Protein AF-A0A7K2INB2-F1 (afdb_monomer_lite)

Secondary structure (DSSP, 8-state):
--PPPPPPEEEEEEEETTEEEEEEEEETTTEEEEEE-TTTS-HHHHHHHHHHHHHHHHHHHHTT--HHHHHHHTBTPPPBTTTBBB-TTPPPEEESSHHHHHHHHSTTS-----HHHHHHS-HHHHS-S--SS--------SSBS--SS-EEEEEEEETTEEEEEEEEETTTTEEEEEE-GGGTHHHHHHHHHHHHHHHHHHHTT--HHHHHHHTBTPPPBTTTBBB-TTSPPEEES-HHHHHHHHS--

Sequence (249 aa):
MVGKDPTPVSYYMIRWEGLSIGALLAQGERNTRFLAVMGATDLETRLSSSEAWGSRLSKDAEEGFGPIESIRRWKGVPSQPGVGGIPQDARLHTCADLDELSRLLNPGHEPEKDTINERLQDPHMLYGRGWEPFVTKRVDTGYRILARGEVLYRPVRIGGTIIGFLWASDAENARGYEPRPVAGPSAWRAESWWIDQAAEAVARGLTPVGALRERIGMPEDPVGGRLDSSDDELIIASTRDLRQIARPP

Foldseek 3Di:
DPPDFFFKKKWWFFDDPNFGQWIFIDTPFDDTFTGGLPPGDDPVLNVVLRVVSVVQLLVCVVVVHTRVRSRVVQECPDADPSNGGGHVPIDIDMDRHPCVVNCVSHPPPDPPVPVVVCLVVVCCLLPPDDDDDDPPDHLCLVAAAWDQFKKWKFFFDDPNDGQWIWIFDLPRLHTATQGQCVVPPLSVQLRSVVSNLSSVCVVVVHGRVRSVVVQECDDQDNRNGGGDVPDDTDMDTTPVVSNCVSYPD

Organism: NCBI:txid53437

pLDDT: mean 73.78, std 20.12, range [23.7, 97.5]

Structure (mmCIF, N/CA/C/O backbone):
data_AF-A0A7K2INB2-F1
#
_entry.id   AF-A0A7K2INB2-F1
#
loop_
_atom_site.group_PDB
_atom_site.id
_atom_site.type_symbol
_atom_site.label_atom_id
_atom_site.label_alt_id
_atom_site.label_comp_id
_atom_site.label_asym_id
_atom_site.label_entity_id
_atom_site.label_seq_id
_atom_site.pdbx_PDB_ins_code
_atom_site.Cartn_x
_atom_site.Cartn_y
_atom_site.Cartn_z
_atom_site.occupancy
_atom_site.B_iso_or_equiv
_atom_site.auth_seq_id
_atom_site.auth_comp_id
_atom_site.auth_asym_id
_atom_site.auth_atom_id
_atom_site.pdbx_PDB_model_num
ATOM 1 N N . MET A 1 1 ? 10.297 -26.587 27.283 1.00 34.31 1 MET A N 1
ATOM 2 C CA . MET A 1 1 ? 10.010 -25.387 26.471 1.00 34.31 1 MET A CA 1
ATOM 3 C C . MET A 1 1 ? 8.799 -24.718 27.085 1.00 34.31 1 MET A C 1
ATOM 5 O O . MET A 1 1 ? 7.721 -25.286 27.012 1.00 34.31 1 MET A O 1
ATOM 9 N N . VAL A 1 2 ? 8.991 -23.605 27.791 1.00 36.66 2 VAL A N 1
ATOM 10 C CA . VAL A 1 2 ? 7.874 -22.828 28.343 1.00 36.66 2 VAL A CA 1
ATOM 11 C C . VAL A 1 2 ? 7.227 -22.113 27.159 1.00 36.66 2 VAL A C 1
ATOM 13 O O . VAL A 1 2 ? 7.878 -21.282 26.527 1.00 36.66 2 VAL A O 1
ATOM 16 N N . GLY A 1 3 ? 6.010 -22.518 26.792 1.00 40.47 3 GLY A N 1
ATOM 17 C CA . GLY A 1 3 ? 5.222 -21.834 25.769 1.00 40.47 3 GLY A CA 1
ATOM 18 C C . GLY A 1 3 ? 4.965 -20.409 26.241 1.00 40.47 3 GLY A C 1
ATOM 19 O O . GLY A 1 3 ? 4.460 -20.207 27.340 1.00 40.47 3 GLY A O 1
ATOM 20 N N . LYS A 1 4 ? 5.406 -19.423 25.465 1.00 48.53 4 LYS A N 1
ATOM 21 C CA . LYS A 1 4 ? 5.152 -18.016 25.765 1.00 48.53 4 LYS A CA 1
ATOM 22 C C . LYS A 1 4 ? 3.667 -17.773 25.494 1.00 48.53 4 LYS A C 1
ATOM 24 O O . LYS A 1 4 ? 3.242 -17.988 24.361 1.00 48.53 4 LYS A O 1
ATOM 29 N N . ASP A 1 5 ? 2.901 -17.384 26.509 1.00 53.12 5 ASP A N 1
ATOM 30 C CA . ASP A 1 5 ? 1.482 -17.067 26.330 1.00 53.12 5 ASP A CA 1
ATOM 31 C C . ASP A 1 5 ? 1.308 -16.000 25.230 1.00 53.12 5 ASP A C 1
ATOM 33 O O . ASP A 1 5 ? 2.116 -15.059 25.149 1.00 53.12 5 ASP A O 1
ATOM 37 N N . PRO A 1 6 ? 0.293 -16.137 24.356 1.00 66.44 6 PRO A N 1
ATOM 38 C CA . PRO A 1 6 ? 0.033 -15.167 23.304 1.00 66.44 6 PRO A CA 1
ATOM 39 C C . PRO A 1 6 ? -0.223 -13.782 23.905 1.00 66.44 6 PRO A C 1
ATOM 41 O O . PRO A 1 6 ? -0.899 -13.632 24.922 1.00 66.44 6 PRO A O 1
ATOM 44 N N . THR A 1 7 ? 0.361 -12.750 23.291 1.00 75.25 7 THR A N 1
ATOM 45 C CA . THR A 1 7 ? 0.198 -11.369 23.761 1.00 75.25 7 THR A CA 1
ATOM 46 C C . THR A 1 7 ? -1.172 -10.839 23.328 1.00 75.25 7 THR A C 1
ATOM 48 O O . THR A 1 7 ? -1.392 -10.727 22.115 1.00 75.25 7 THR A O 1
ATOM 51 N N . PRO A 1 8 ? -2.049 -10.442 24.270 1.00 86.38 8 PRO A N 1
ATOM 52 C CA . PRO A 1 8 ? -3.388 -9.961 23.954 1.00 86.38 8 PRO A CA 1
ATOM 53 C C . PRO A 1 8 ? -3.381 -8.740 23.041 1.00 86.38 8 PRO A C 1
ATOM 55 O O . PRO A 1 8 ? -2.525 -7.854 23.149 1.00 86.38 8 PRO A O 1
ATOM 58 N N . VAL A 1 9 ? -4.386 -8.671 22.175 1.00 85.19 9 VAL A N 1
ATOM 59 C CA . VAL A 1 9 ? -4.610 -7.551 21.261 1.00 85.19 9 VAL A CA 1
ATOM 60 C C . VAL A 1 9 ? -5.780 -6.724 21.769 1.00 85.19 9 VAL A C 1
ATOM 62 O O . VAL A 1 9 ? -6.875 -7.248 21.949 1.00 85.19 9 VAL A O 1
ATOM 65 N N . SER A 1 10 ? -5.560 -5.427 21.974 1.00 92.44 10 SER A N 1
ATOM 66 C CA . SER A 1 10 ? -6.612 -4.443 22.247 1.00 92.44 10 SER A CA 1
ATOM 67 C C . SER A 1 10 ? -6.921 -3.649 20.985 1.00 92.44 10 SER A C 1
ATOM 69 O O . SER A 1 10 ? -5.993 -3.244 20.299 1.00 92.44 10 SER A O 1
ATOM 71 N N . TYR A 1 11 ? -8.186 -3.395 20.656 1.00 94.12 11 TYR A N 1
ATOM 72 C CA . TYR A 1 11 ? -8.523 -2.726 19.397 1.00 94.12 11 TYR A CA 1
ATOM 73 C C . TYR A 1 11 ? -9.814 -1.907 19.449 1.00 94.12 11 TYR A C 1
ATOM 75 O O . TYR A 1 11 ? -10.726 -2.185 20.229 1.00 94.12 11 TYR A O 1
ATOM 83 N N . TYR A 1 12 ? -9.892 -0.903 18.578 1.00 97.50 12 TYR A N 1
ATOM 84 C CA . TYR A 1 12 ? -11.112 -0.175 18.238 1.00 97.50 12 TYR A CA 1
ATOM 85 C C . TYR A 1 12 ? -11.543 -0.507 16.814 1.00 97.50 12 TYR A C 1
ATOM 87 O O . TYR A 1 12 ? -10.704 -0.643 15.926 1.00 97.50 12 TYR A O 1
ATOM 95 N N . MET A 1 13 ? -12.852 -0.563 16.574 1.00 96.19 13 MET A N 1
ATOM 96 C CA . MET A 1 13 ? -13.386 -0.669 15.217 1.00 96.19 13 MET A CA 1
ATOM 97 C C . MET A 1 13 ? -13.290 0.678 14.496 1.00 96.19 13 MET A C 1
ATOM 99 O O . MET A 1 13 ? -13.766 1.694 15.006 1.00 96.19 13 MET A O 1
ATOM 103 N N . ILE A 1 14 ? -12.730 0.663 13.290 1.00 93.38 14 ILE A N 1
ATOM 104 C CA . ILE A 1 14 ? -12.771 1.785 12.355 1.00 93.38 14 ILE A CA 1
ATOM 105 C C . ILE A 1 14 ? -14.087 1.730 11.585 1.00 93.38 14 ILE A C 1
ATOM 107 O O . ILE A 1 14 ? -14.436 0.708 10.986 1.00 93.38 14 ILE A O 1
ATOM 111 N N . ARG A 1 15 ? -14.810 2.851 11.593 1.00 93.00 15 ARG A N 1
ATOM 112 C CA . ARG A 1 15 ? -16.092 3.018 10.913 1.00 93.00 15 ARG A CA 1
ATOM 113 C C . ARG A 1 15 ? -15.988 4.021 9.773 1.00 93.00 15 ARG A C 1
ATOM 115 O O . ARG A 1 15 ? -15.372 5.072 9.933 1.00 93.00 15 ARG A O 1
ATOM 122 N N . TRP A 1 16 ? -16.650 3.724 8.662 1.00 85.19 16 TRP A N 1
ATOM 123 C CA . TRP A 1 16 ? -16.893 4.662 7.567 1.00 85.19 16 TRP A CA 1
ATOM 124 C C . TRP A 1 16 ? -18.300 4.416 7.014 1.00 85.19 16 TRP A C 1
ATOM 126 O O . TRP A 1 16 ? -18.671 3.270 6.790 1.00 85.19 16 TRP A O 1
ATOM 136 N N . GLU A 1 17 ? -19.114 5.472 6.904 1.00 82.75 17 GLU A N 1
ATOM 137 C CA . GLU A 1 17 ? -20.529 5.395 6.477 1.00 82.75 17 GLU A CA 1
ATOM 138 C C . GLU A 1 17 ? -21.360 4.334 7.234 1.00 82.75 17 GLU A C 1
ATOM 140 O O . GLU A 1 17 ? -22.218 3.655 6.683 1.00 82.75 17 GLU A O 1
ATOM 145 N N . GLY A 1 18 ? -21.086 4.164 8.533 1.00 80.94 18 GLY A N 1
ATOM 146 C CA . GLY A 1 18 ? -21.747 3.171 9.393 1.00 80.94 18 GLY A CA 1
ATOM 147 C C . GLY A 1 18 ? -21.184 1.746 9.283 1.00 80.94 18 GLY A C 1
ATOM 148 O O . GLY A 1 18 ? -21.380 0.938 10.197 1.00 80.94 18 GLY A O 1
ATOM 149 N N . LEU A 1 19 ? -20.403 1.442 8.245 1.00 84.19 19 LEU A N 1
ATOM 150 C CA . LEU A 1 19 ? -19.761 0.144 8.043 1.00 84.19 19 LEU A CA 1
ATOM 151 C C . LEU A 1 19 ? -18.462 0.024 8.844 1.00 84.19 19 LEU A C 1
ATOM 153 O O . LEU A 1 19 ? -17.719 0.991 9.005 1.00 84.19 19 LEU A O 1
ATOM 157 N N . SER A 1 20 ? -18.183 -1.178 9.351 1.00 87.56 20 SER A N 1
ATOM 158 C CA . SER A 1 20 ? -16.876 -1.530 9.918 1.00 87.56 20 SER A CA 1
ATOM 159 C C . SER A 1 20 ? -15.910 -1.846 8.789 1.00 87.56 20 SER A C 1
ATOM 161 O O . SER A 1 20 ? -16.058 -2.878 8.145 1.00 87.56 20 SER A O 1
ATOM 163 N N . ILE A 1 21 ? -14.920 -0.985 8.572 1.00 81.00 21 ILE A N 1
ATOM 164 C CA . ILE A 1 21 ? -13.955 -1.147 7.473 1.00 81.00 21 ILE A CA 1
ATOM 165 C C . ILE A 1 21 ? -12.608 -1.717 7.937 1.00 81.00 21 ILE A C 1
ATOM 167 O O . ILE A 1 21 ? -11.780 -2.124 7.125 1.00 81.00 21 ILE A O 1
ATOM 171 N N . GLY A 1 22 ? -12.386 -1.772 9.250 1.00 84.94 22 GLY A N 1
ATOM 172 C CA . GLY A 1 22 ? -11.175 -2.320 9.847 1.00 84.94 22 GLY A CA 1
ATOM 173 C C . GLY A 1 22 ? -11.146 -2.168 11.361 1.00 84.94 22 GLY A C 1
ATOM 174 O O . GLY A 1 22 ? -12.118 -1.724 11.976 1.00 84.94 22 GLY A O 1
ATOM 175 N N . ALA A 1 23 ? -10.010 -2.504 11.956 1.00 88.75 23 ALA A N 1
ATOM 176 C CA . ALA A 1 23 ? -9.706 -2.298 13.360 1.00 88.75 23 ALA A CA 1
ATOM 177 C C . ALA A 1 23 ? -8.354 -1.596 13.518 1.00 88.75 23 ALA A C 1
ATOM 179 O O . ALA A 1 23 ? -7.384 -1.960 12.858 1.00 88.75 23 ALA A O 1
ATOM 180 N N . LEU A 1 24 ? -8.285 -0.613 14.415 1.00 92.00 24 LEU A N 1
ATOM 181 C CA . LEU A 1 24 ? -7.029 -0.036 14.886 1.00 92.00 24 LEU A CA 1
ATOM 182 C C . LEU A 1 24 ? -6.653 -0.732 16.188 1.00 92.00 24 LEU A C 1
ATOM 184 O O . LEU A 1 24 ? -7.414 -0.673 17.156 1.00 92.00 24 LEU A O 1
ATOM 188 N N . LEU A 1 25 ? -5.515 -1.412 16.205 1.00 86.62 25 LEU A N 1
ATOM 189 C CA . LEU A 1 25 ? -5.136 -2.302 17.295 1.00 86.62 25 LEU A CA 1
ATOM 190 C C . LEU A 1 25 ? -3.821 -1.898 17.950 1.00 86.62 25 LEU A C 1
ATOM 192 O O . LEU A 1 25 ? -2.974 -1.268 17.324 1.00 86.62 25 LEU A O 1
ATOM 196 N N . ALA A 1 26 ? -3.665 -2.325 19.197 1.00 81.69 26 ALA A N 1
ATOM 197 C CA . ALA A 1 26 ? -2.463 -2.278 20.004 1.00 81.69 26 ALA A CA 1
ATOM 198 C C . ALA A 1 26 ? -2.189 -3.678 20.578 1.00 81.69 26 ALA A C 1
ATOM 200 O O . ALA A 1 26 ? -3.098 -4.328 21.098 1.00 81.69 26 ALA A O 1
ATOM 201 N N . GLN A 1 27 ? -0.945 -4.144 20.506 1.00 77.88 27 GLN A N 1
ATOM 202 C CA . GLN A 1 27 ? -0.516 -5.433 21.048 1.00 77.88 27 GLN A CA 1
ATOM 203 C C . GLN A 1 27 ? 0.793 -5.263 21.825 1.00 77.88 27 GLN A C 1
ATOM 205 O O . GLN A 1 27 ? 1.823 -4.858 21.279 1.00 77.88 27 GLN A O 1
ATOM 210 N N . GLY A 1 28 ? 0.751 -5.578 23.119 1.00 68.81 28 GLY A N 1
ATOM 211 C CA . GLY A 1 28 ? 1.877 -5.358 24.027 1.00 68.81 28 GLY A CA 1
ATOM 212 C C . GLY A 1 28 ? 2.320 -3.891 24.095 1.00 68.81 28 GLY A C 1
ATOM 213 O O . GLY A 1 28 ? 1.537 -2.970 23.873 1.00 68.81 28 GLY A O 1
ATOM 214 N N . GLU A 1 29 ? 3.599 -3.676 24.403 1.00 58.97 29 GLU A N 1
ATOM 215 C CA . GLU A 1 29 ? 4.162 -2.335 24.622 1.00 58.97 29 GLU A CA 1
ATOM 216 C C . GLU A 1 29 ? 4.670 -1.650 23.351 1.00 58.97 29 GLU A C 1
ATOM 218 O O . GLU A 1 29 ? 5.094 -0.500 23.411 1.00 58.97 29 GLU A O 1
ATOM 223 N N . ARG A 1 30 ? 4.655 -2.333 22.197 1.00 52.47 30 ARG A N 1
ATOM 224 C CA . ARG A 1 30 ? 5.341 -1.828 20.994 1.00 52.47 30 ARG A CA 1
ATOM 225 C C . ARG A 1 30 ? 4.563 -1.887 19.689 1.00 52.47 30 ARG A C 1
ATOM 227 O O . ARG A 1 30 ? 5.027 -1.314 18.713 1.00 52.47 30 ARG A O 1
ATOM 234 N N . ASN A 1 31 ? 3.432 -2.584 19.626 1.00 58.94 31 ASN A N 1
ATOM 235 C CA . ASN A 1 31 ? 2.799 -2.860 18.340 1.00 58.94 31 ASN A CA 1
ATOM 236 C C . ASN A 1 31 ? 1.478 -2.104 18.210 1.00 58.94 31 ASN A C 1
ATOM 238 O O . ASN A 1 31 ? 0.589 -2.295 19.036 1.00 58.94 31 ASN A O 1
ATOM 242 N N . THR A 1 32 ? 1.350 -1.278 17.171 1.00 68.50 32 THR A N 1
ATOM 243 C CA . THR A 1 32 ? 0.071 -0.735 16.704 1.00 68.50 32 THR A CA 1
ATOM 244 C C . THR A 1 32 ? -0.063 -0.933 15.205 1.00 68.50 32 THR A C 1
ATOM 246 O O . THR A 1 32 ? 0.925 -0.858 14.478 1.00 68.50 32 THR A O 1
ATOM 249 N N . ARG A 1 33 ? -1.283 -1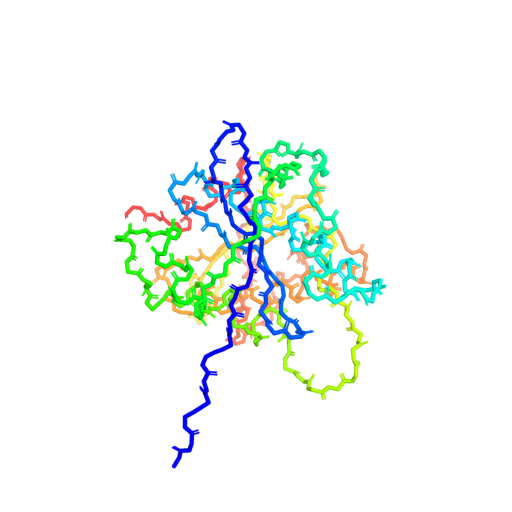.191 14.730 1.00 74.88 33 ARG A N 1
ATOM 250 C CA . ARG A 1 33 ? -1.563 -1.309 13.291 1.00 74.88 33 ARG A CA 1
ATOM 251 C C . ARG A 1 33 ? -3.040 -1.135 12.980 1.00 74.88 33 ARG A C 1
ATOM 253 O O . ARG A 1 33 ? -3.896 -1.232 13.859 1.00 74.88 33 ARG A O 1
ATOM 260 N N . PHE A 1 34 ? -3.320 -0.933 11.703 1.00 78.81 34 PHE A N 1
ATOM 261 C CA . PHE A 1 34 ? -4.645 -1.094 11.128 1.00 78.81 34 PHE A CA 1
ATOM 262 C C . PHE A 1 34 ? -4.777 -2.499 10.529 1.00 78.81 34 PHE A C 1
ATOM 264 O O . PHE A 1 34 ? -3.861 -2.975 9.864 1.00 78.81 34 PHE A O 1
ATOM 271 N N . LEU A 1 35 ? -5.912 -3.155 10.761 1.00 74.50 35 LEU A N 1
ATOM 272 C CA . LEU A 1 35 ? -6.273 -4.427 10.141 1.00 74.50 35 LEU A CA 1
ATOM 273 C C . LEU A 1 35 ? -7.603 -4.264 9.406 1.00 74.50 35 LEU A C 1
ATOM 275 O O . LEU A 1 35 ? -8.605 -3.897 10.017 1.00 74.50 35 LEU A O 1
ATOM 279 N N . ALA A 1 36 ? -7.616 -4.515 8.100 1.00 70.88 36 ALA A N 1
ATOM 280 C CA . ALA A 1 36 ? -8.798 -4.309 7.269 1.00 70.88 36 ALA A CA 1
ATOM 281 C C . ALA A 1 36 ? -9.851 -5.417 7.446 1.00 70.88 36 ALA A C 1
ATOM 283 O O . ALA A 1 36 ? -9.524 -6.586 7.668 1.00 70.88 36 ALA A O 1
ATOM 284 N N . VAL A 1 37 ? -11.120 -5.049 7.252 1.00 76.19 37 VAL A N 1
ATOM 285 C CA . VAL A 1 37 ? -12.199 -6.004 6.963 1.00 76.19 37 VAL A CA 1
ATOM 286 C C . VAL A 1 37 ? -12.261 -6.175 5.444 1.00 76.19 37 VAL A C 1
ATOM 288 O O . VAL A 1 37 ? -12.638 -5.258 4.717 1.00 76.19 37 VAL A O 1
ATOM 291 N N . MET A 1 38 ? -11.864 -7.343 4.949 1.00 63.38 38 MET A N 1
ATOM 292 C CA . MET A 1 38 ? -11.611 -7.610 3.529 1.00 63.38 38 MET A CA 1
ATOM 293 C C . MET A 1 38 ? -12.863 -7.480 2.658 1.00 63.38 38 MET A C 1
ATOM 295 O O . MET A 1 38 ? -12.761 -7.046 1.513 1.00 63.38 38 MET A O 1
ATOM 299 N N . GLY A 1 39 ? -14.033 -7.812 3.211 1.00 63.50 39 GLY A N 1
ATOM 300 C CA . GLY A 1 39 ? -15.323 -7.719 2.523 1.00 63.50 39 GLY A CA 1
ATOM 301 C C . GLY A 1 39 ? -16.060 -6.388 2.696 1.00 63.50 39 GLY A C 1
ATOM 302 O O . GLY A 1 39 ? -17.140 -6.232 2.136 1.00 63.50 39 GLY A O 1
ATOM 303 N N . ALA A 1 40 ? -15.530 -5.444 3.481 1.00 62.06 40 ALA A N 1
ATOM 304 C CA . ALA A 1 40 ? -16.244 -4.202 3.786 1.00 62.06 40 ALA A CA 1
ATOM 305 C C . ALA A 1 40 ? -16.072 -3.124 2.711 1.00 62.06 40 ALA A C 1
ATOM 307 O O . ALA A 1 40 ? -16.967 -2.303 2.524 1.00 62.06 40 ALA A O 1
ATOM 308 N N . THR A 1 41 ? -14.922 -3.099 2.036 1.00 61.41 41 THR A N 1
ATOM 309 C CA . THR A 1 41 ? -14.577 -2.070 1.051 1.00 61.41 41 THR A CA 1
ATOM 310 C C . THR A 1 41 ? -13.727 -2.637 -0.084 1.00 61.41 41 THR A C 1
ATOM 312 O O . THR A 1 41 ? -13.108 -3.702 0.030 1.00 61.41 41 THR A O 1
ATOM 315 N N . ASP A 1 42 ? -13.690 -1.914 -1.207 1.00 57.00 42 ASP A N 1
ATOM 316 C CA . ASP A 1 42 ? -12.797 -2.239 -2.316 1.00 57.00 42 ASP A CA 1
ATOM 317 C C . ASP A 1 42 ? -11.311 -2.160 -1.912 1.00 57.00 42 ASP A C 1
ATOM 319 O O . ASP A 1 42 ? -10.928 -1.660 -0.850 1.00 57.00 42 ASP A O 1
ATOM 323 N N . LEU A 1 43 ? -10.445 -2.696 -2.771 1.00 49.47 43 LEU A N 1
ATOM 324 C CA . LEU A 1 43 ? -9.007 -2.741 -2.515 1.00 49.47 43 LEU A CA 1
ATOM 325 C C . LEU A 1 43 ? -8.375 -1.342 -2.378 1.00 49.47 43 LEU A C 1
ATOM 327 O O . LEU A 1 43 ? -7.493 -1.173 -1.541 1.00 49.47 43 LEU A O 1
ATOM 331 N N . GLU A 1 44 ? -8.810 -0.352 -3.164 1.00 51.91 44 GLU A N 1
ATOM 332 C CA . GLU A 1 44 ? -8.253 1.013 -3.132 1.00 51.91 44 GLU A CA 1
ATOM 333 C C . GLU A 1 44 ? -8.522 1.678 -1.780 1.00 51.91 44 GLU A C 1
ATOM 335 O O . GLU A 1 44 ? -7.628 2.268 -1.169 1.00 51.91 44 GLU A O 1
ATOM 340 N N . THR A 1 45 ? -9.738 1.514 -1.271 1.00 59.12 45 THR A N 1
ATOM 341 C CA . THR A 1 45 ? -10.170 2.024 0.026 1.00 59.12 45 THR A CA 1
ATOM 342 C C . THR A 1 45 ? -9.419 1.339 1.166 1.00 59.12 45 THR A C 1
ATOM 344 O O . THR A 1 45 ? -8.981 2.008 2.104 1.00 59.12 45 THR A O 1
ATOM 347 N N . ARG A 1 46 ? -9.212 0.016 1.093 1.00 61.94 46 ARG A N 1
ATOM 348 C CA . ARG A 1 46 ? -8.441 -0.722 2.112 1.00 61.94 46 ARG A CA 1
ATOM 349 C C . ARG A 1 46 ? -6.985 -0.274 2.167 1.00 61.94 46 ARG A C 1
ATOM 351 O O . ARG A 1 46 ? -6.470 -0.053 3.261 1.00 61.94 46 ARG A O 1
ATOM 358 N N . LEU A 1 47 ? -6.344 -0.097 1.011 1.00 53.34 47 LEU A N 1
ATOM 359 C CA . LEU A 1 47 ? -4.967 0.397 0.933 1.00 53.34 47 LEU A CA 1
ATOM 360 C C . LEU A 1 47 ? -4.862 1.831 1.465 1.00 53.34 47 LEU A C 1
ATOM 362 O O . LEU A 1 47 ? -4.033 2.095 2.331 1.00 53.34 47 LEU A O 1
ATOM 366 N N . SER A 1 48 ? -5.767 2.715 1.040 1.00 58.88 48 SER A N 1
ATOM 367 C CA . SER A 1 48 ? -5.810 4.113 1.492 1.00 58.88 48 SER A CA 1
ATOM 368 C C . SER A 1 48 ? -6.037 4.227 3.004 1.00 58.88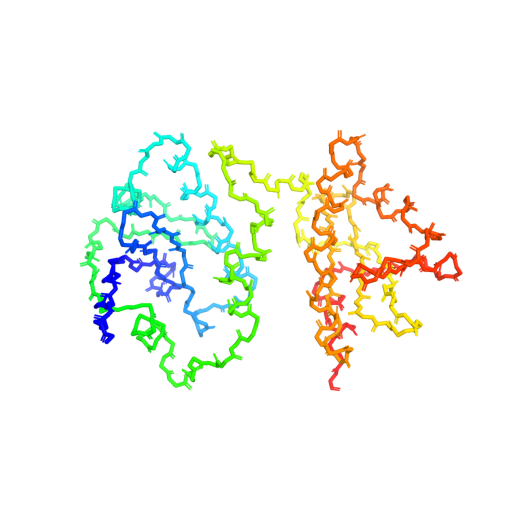 48 SER A C 1
ATOM 370 O O . SER A 1 48 ? -5.380 5.012 3.687 1.00 58.88 48 SER A O 1
ATOM 372 N N . SER A 1 49 ? -6.939 3.407 3.555 1.00 62.41 49 SER A N 1
ATOM 373 C CA . SER A 1 49 ? -7.179 3.323 5.001 1.00 62.41 49 SER A CA 1
ATOM 374 C C . SER A 1 49 ? -5.938 2.836 5.748 1.00 62.41 49 SER A C 1
ATOM 376 O O . SER A 1 49 ? -5.556 3.431 6.755 1.00 62.41 49 SER A O 1
ATOM 378 N N . SER A 1 50 ? -5.291 1.779 5.247 1.00 62.84 50 SER A N 1
ATOM 379 C CA . SER A 1 50 ? -4.078 1.219 5.846 1.00 62.84 50 SER A CA 1
ATOM 380 C C . SER A 1 50 ? -2.937 2.233 5.874 1.00 62.84 50 SER A C 1
ATOM 382 O O . SER A 1 50 ? -2.291 2.402 6.907 1.00 62.84 50 SER A O 1
ATOM 384 N N . GLU A 1 51 ? -2.723 2.953 4.774 1.00 57.84 51 GLU A N 1
ATOM 385 C CA . GLU A 1 51 ? -1.702 3.996 4.668 1.00 57.84 51 GLU A CA 1
ATOM 386 C C . GLU A 1 51 ? -1.978 5.156 5.634 1.00 57.84 51 GLU A C 1
ATOM 388 O O . GLU A 1 51 ? -1.107 5.552 6.414 1.00 57.84 51 GLU A O 1
ATOM 393 N N . ALA A 1 52 ? -3.207 5.674 5.641 1.00 68.44 52 ALA A N 1
ATOM 394 C CA . ALA A 1 52 ? -3.568 6.811 6.476 1.00 68.44 52 ALA A CA 1
ATOM 395 C C . ALA A 1 52 ? -3.484 6.484 7.975 1.00 68.44 52 ALA A C 1
ATOM 397 O O . ALA A 1 52 ? -2.955 7.282 8.753 1.00 68.44 52 ALA A O 1
ATOM 398 N N . TRP A 1 53 ? -3.967 5.313 8.399 1.00 78.56 53 TRP A N 1
ATOM 399 C CA . TRP A 1 53 ? -3.845 4.882 9.792 1.00 78.56 53 TRP A CA 1
ATOM 400 C C . TRP A 1 53 ? -2.404 4.543 10.168 1.00 78.56 53 TRP A C 1
ATOM 402 O O . TRP A 1 53 ? -1.963 4.955 11.238 1.00 78.56 53 TRP A O 1
ATOM 412 N N . GLY A 1 54 ? -1.642 3.893 9.285 1.00 63.84 54 GLY A N 1
ATOM 413 C CA . GLY A 1 54 ? -0.210 3.666 9.485 1.00 63.84 54 GLY A CA 1
ATOM 414 C C . GLY A 1 54 ? 0.548 4.977 9.708 1.00 63.84 54 GLY A C 1
ATOM 415 O O . GLY A 1 54 ? 1.259 5.115 10.699 1.00 63.84 54 GLY A O 1
ATOM 416 N N . SER A 1 55 ? 0.307 5.989 8.867 1.00 63.84 55 SER A N 1
ATOM 417 C CA . SER A 1 55 ? 0.897 7.327 9.009 1.00 63.84 55 SER A CA 1
ATOM 418 C C . SER A 1 55 ? 0.594 7.979 10.357 1.00 63.84 55 SER A C 1
ATOM 420 O O . SER A 1 55 ? 1.456 8.650 10.920 1.00 63.84 55 SER A O 1
ATOM 422 N N . ARG A 1 56 ? -0.639 7.841 10.848 1.00 77.12 56 ARG A N 1
ATOM 423 C CA . ARG A 1 56 ? -1.066 8.412 12.131 1.00 77.12 56 ARG A CA 1
ATOM 424 C C . ARG A 1 56 ? -0.341 7.747 13.297 1.00 77.12 56 ARG A C 1
ATOM 426 O O . ARG A 1 56 ? 0.218 8.442 14.135 1.00 77.12 56 ARG A O 1
ATOM 433 N N . LEU A 1 57 ? -0.299 6.417 13.295 1.00 73.00 57 LEU A N 1
ATOM 434 C CA . LEU A 1 57 ? 0.380 5.629 14.321 1.00 73.00 57 LEU A CA 1
ATOM 435 C C . LEU A 1 57 ? 1.897 5.869 14.328 1.00 73.00 57 LEU A C 1
ATOM 437 O O . LEU A 1 57 ? 2.496 5.957 15.395 1.00 73.00 57 LEU A O 1
ATOM 441 N N . SER A 1 58 ? 2.526 6.017 13.154 1.00 61.91 58 SER A N 1
ATOM 442 C CA . SER A 1 58 ? 3.953 6.362 13.067 1.00 61.91 58 SER A CA 1
ATOM 443 C C . SER A 1 58 ? 4.245 7.720 13.693 1.00 61.91 58 SER A C 1
ATOM 445 O O . SER A 1 58 ? 5.175 7.837 14.483 1.00 61.91 58 SER A O 1
ATOM 447 N N . LYS A 1 59 ? 3.419 8.727 13.389 1.00 65.56 59 LYS A N 1
ATOM 448 C CA . LYS A 1 59 ? 3.555 10.055 13.986 1.00 65.56 59 LYS A CA 1
ATOM 449 C C . LYS A 1 59 ? 3.378 10.010 15.505 1.00 65.56 59 LYS A C 1
ATOM 451 O O . LYS A 1 59 ? 4.151 10.628 16.225 1.00 65.56 59 LYS A O 1
ATOM 456 N N . ASP A 1 60 ? 2.406 9.244 15.996 1.00 73.81 60 ASP A N 1
ATOM 457 C CA . ASP A 1 60 ? 2.220 9.074 17.437 1.00 73.81 60 ASP A CA 1
ATOM 458 C C . ASP A 1 60 ? 3.460 8.434 18.095 1.00 73.81 60 ASP A C 1
ATOM 460 O O . ASP A 1 60 ? 3.895 8.859 19.164 1.00 73.81 60 ASP A O 1
ATOM 464 N N . ALA A 1 61 ? 4.069 7.436 17.451 1.00 64.31 61 ALA A N 1
ATOM 465 C CA . ALA A 1 61 ? 5.285 6.804 17.958 1.00 64.31 61 ALA A CA 1
ATOM 466 C C . ALA A 1 61 ? 6.489 7.767 17.972 1.00 64.31 61 ALA A C 1
ATOM 468 O O . ALA A 1 61 ? 7.246 7.774 18.941 1.00 64.31 61 ALA A O 1
ATOM 469 N N . GLU A 1 62 ? 6.649 8.603 16.939 1.00 66.69 62 GLU A N 1
ATOM 470 C CA . GLU A 1 62 ? 7.668 9.668 16.882 1.00 66.69 62 GLU A CA 1
ATOM 471 C C . GLU A 1 62 ? 7.479 10.710 17.994 1.00 66.69 62 GLU A C 1
ATOM 473 O O . GLU A 1 62 ? 8.451 11.219 18.552 1.00 66.69 62 GLU A O 1
ATOM 478 N N . GLU A 1 63 ? 6.228 10.988 18.357 1.00 73.38 63 GLU A N 1
ATOM 479 C CA . GLU A 1 63 ? 5.858 11.863 19.474 1.00 73.38 63 GLU A CA 1
ATOM 480 C C . GLU A 1 63 ? 5.962 11.162 20.849 1.00 73.38 63 GLU A C 1
ATOM 482 O O . GLU A 1 63 ? 5.733 11.789 21.883 1.00 73.38 63 GLU A O 1
ATOM 487 N N . GLY A 1 64 ? 6.362 9.884 20.883 1.00 72.38 64 GLY A N 1
ATOM 488 C CA . GLY A 1 64 ? 6.635 9.122 22.105 1.00 72.38 64 GLY A CA 1
ATOM 489 C C . GLY A 1 64 ? 5.416 8.446 22.736 1.00 72.38 64 GLY A C 1
ATOM 490 O O . GLY A 1 64 ? 5.505 7.973 23.870 1.00 72.38 64 GLY A O 1
ATOM 491 N N . PHE A 1 65 ? 4.284 8.379 22.034 1.00 75.12 65 PHE A N 1
ATOM 492 C CA . PHE A 1 65 ? 3.076 7.745 22.554 1.00 75.12 65 PHE A CA 1
ATOM 493 C C . PHE A 1 65 ? 3.196 6.217 22.587 1.00 75.12 65 PHE A C 1
ATOM 495 O O . PHE A 1 65 ? 3.617 5.572 21.624 1.00 75.12 65 PHE A O 1
ATOM 502 N N . GLY A 1 66 ? 2.749 5.614 23.693 1.00 74.38 66 GLY A N 1
ATOM 503 C CA . GLY A 1 66 ? 2.647 4.158 23.807 1.00 74.38 66 GLY A CA 1
ATOM 504 C C . GLY A 1 66 ? 1.494 3.586 22.962 1.00 74.38 66 GLY A C 1
ATOM 505 O O . GLY A 1 66 ? 0.520 4.293 22.696 1.00 74.38 66 GLY A O 1
ATOM 506 N N . PRO A 1 67 ? 1.512 2.290 22.589 1.00 75.56 67 PRO A N 1
ATOM 507 C CA . PRO A 1 67 ? 0.520 1.708 21.679 1.00 75.56 67 PRO A CA 1
ATOM 508 C C . PRO A 1 67 ? -0.941 1.918 22.068 1.00 75.56 67 PRO A C 1
ATOM 510 O O . PRO A 1 67 ? -1.773 2.302 21.247 1.00 75.56 67 PRO A O 1
ATOM 513 N N . ILE A 1 68 ? -1.262 1.677 23.340 1.00 86.12 68 ILE A N 1
ATOM 514 C CA . ILE A 1 68 ? -2.633 1.813 23.830 1.00 86.12 68 ILE A CA 1
ATOM 515 C C . ILE A 1 68 ? -3.076 3.277 23.884 1.00 86.12 68 IL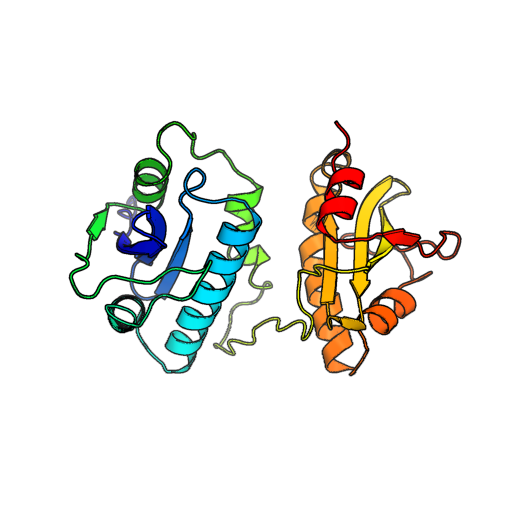E A C 1
ATOM 517 O O . ILE A 1 68 ? -4.255 3.576 23.710 1.00 86.12 68 ILE A O 1
ATOM 521 N N . GLU A 1 69 ? -2.136 4.186 24.131 1.00 86.25 69 GLU A N 1
ATOM 522 C CA . GLU A 1 69 ? -2.379 5.622 24.174 1.00 86.25 69 GLU A CA 1
ATOM 523 C C . GLU A 1 69 ? -2.617 6.166 22.766 1.00 86.25 69 GLU A C 1
ATOM 525 O O . GLU A 1 69 ? -3.622 6.843 22.542 1.00 86.25 69 GLU A O 1
ATOM 530 N N . SER A 1 70 ? -1.779 5.762 21.808 1.00 85.62 70 SER A N 1
ATOM 531 C CA . SER A 1 70 ? -1.914 6.098 20.392 1.00 85.62 70 SER A CA 1
ATOM 532 C C . SER A 1 70 ? -3.301 5.722 19.862 1.00 85.62 70 SER A C 1
ATOM 534 O O . SER A 1 70 ? -4.052 6.597 19.432 1.00 85.62 70 SER A O 1
ATOM 536 N N . ILE A 1 71 ? -3.745 4.464 20.002 1.00 89.56 71 ILE A N 1
ATOM 537 C CA . ILE A 1 71 ? -5.067 4.081 19.469 1.00 89.56 71 ILE A CA 1
ATOM 538 C C . ILE A 1 71 ? -6.240 4.762 20.196 1.00 89.56 71 ILE A C 1
ATOM 540 O O . ILE A 1 71 ? -7.303 4.952 19.607 1.00 89.56 71 ILE A O 1
ATOM 544 N N . ARG A 1 72 ? -6.073 5.145 21.473 1.00 94.88 72 ARG A N 1
ATOM 545 C CA . ARG A 1 72 ? -7.096 5.874 22.246 1.00 94.88 72 ARG A CA 1
ATOM 546 C C . ARG A 1 72 ? -7.211 7.330 21.823 1.00 94.88 72 ARG A C 1
ATOM 548 O O . ARG A 1 72 ? -8.324 7.850 21.814 1.00 94.88 72 ARG A O 1
ATOM 555 N N . ARG A 1 73 ? -6.100 7.969 21.460 1.00 93.56 73 ARG A N 1
ATOM 556 C CA . ARG A 1 73 ? -6.047 9.374 21.037 1.00 93.56 73 ARG A CA 1
ATOM 557 C C . ARG A 1 73 ? -6.942 9.657 19.831 1.00 93.56 73 ARG A C 1
ATOM 559 O O . ARG A 1 73 ? -7.535 10.725 19.744 1.00 93.56 73 ARG A O 1
ATOM 566 N N . TRP A 1 74 ? -7.079 8.687 18.931 1.00 94.81 74 TRP A N 1
ATOM 567 C CA . TRP A 1 74 ? -7.885 8.824 17.716 1.00 94.81 74 TRP A CA 1
ATOM 568 C C . TRP A 1 74 ? -9.393 8.637 17.925 1.00 94.81 74 TRP A C 1
ATOM 570 O O . TRP A 1 74 ? -10.174 8.835 16.992 1.00 94.81 74 TRP A O 1
ATOM 580 N N . LYS A 1 75 ? -9.831 8.279 19.137 1.00 96.25 75 LYS A N 1
ATOM 581 C CA . LYS A 1 75 ? -11.247 8.114 19.468 1.00 96.25 75 LYS A CA 1
ATOM 582 C C . LYS A 1 75 ? -11.983 9.456 19.420 1.00 96.25 75 LYS A C 1
ATOM 584 O O . LYS A 1 75 ? -11.627 10.395 20.122 1.00 96.25 75 LYS A O 1
ATOM 589 N N . GLY A 1 76 ? -13.041 9.529 18.612 1.00 92.88 76 GLY A N 1
ATOM 590 C CA . GLY A 1 76 ? -13.844 10.741 18.424 1.00 92.88 76 GLY A CA 1
ATOM 591 C C . GLY A 1 76 ? -13.224 11.779 17.484 1.00 92.88 76 GLY A C 1
ATOM 592 O O . GLY A 1 76 ? -13.847 12.811 17.240 1.00 92.88 76 GLY A O 1
ATOM 593 N N . VAL A 1 77 ? -12.039 11.517 16.921 1.00 93.94 77 VAL A N 1
ATOM 594 C CA . VAL A 1 77 ? -11.474 12.363 15.864 1.00 93.94 77 VAL A CA 1
ATOM 595 C C . VAL A 1 77 ? -12.334 12.211 14.599 1.00 93.94 77 VAL A C 1
ATOM 597 O O . VAL A 1 77 ? -12.665 11.076 14.239 1.00 93.94 77 VAL A O 1
ATOM 600 N N . PRO A 1 78 ? -12.708 13.314 13.915 1.00 88.06 78 PRO A N 1
ATOM 601 C CA . PRO A 1 78 ? -13.549 13.252 12.724 1.00 88.06 78 PRO A CA 1
ATOM 602 C C . PRO A 1 78 ? -13.043 12.256 11.675 1.00 88.06 78 PRO A C 1
ATOM 604 O O . PRO A 1 78 ? -11.871 12.263 11.293 1.00 88.06 78 PRO A O 1
ATOM 607 N N . SER A 1 79 ? -13.956 11.401 11.206 1.00 84.19 79 SER A N 1
ATOM 608 C CA . SER A 1 79 ? -13.688 10.415 10.157 1.00 84.19 79 SER A CA 1
ATOM 609 C C . SER A 1 79 ? -13.300 11.099 8.848 1.00 84.19 79 SER A C 1
ATOM 611 O O . SER A 1 79 ? -13.912 12.091 8.457 1.00 84.19 79 SER A O 1
ATOM 613 N N . GLN A 1 80 ? -12.339 10.520 8.129 1.00 81.06 80 GLN A N 1
ATOM 614 C CA . GLN A 1 80 ? -11.964 10.965 6.784 1.00 81.06 80 GLN A CA 1
ATOM 615 C C . GLN A 1 80 ? -12.614 10.062 5.718 1.00 81.06 80 GLN A C 1
ATOM 617 O O . GLN A 1 80 ? -12.689 8.846 5.932 1.00 81.06 80 GLN A O 1
ATOM 622 N N . PRO A 1 81 ? -13.090 10.613 4.583 1.00 73.88 81 PRO A N 1
ATOM 623 C CA . PRO A 1 81 ? -13.639 9.810 3.489 1.00 73.88 81 PRO A CA 1
ATOM 624 C C . PRO A 1 81 ? -12.637 8.759 2.995 1.00 73.88 81 PRO A C 1
ATOM 626 O O . PRO A 1 81 ? -11.467 9.072 2.797 1.00 73.88 81 PRO A O 1
ATOM 629 N N . GLY A 1 82 ? -13.083 7.510 2.836 1.00 67.56 82 GLY A N 1
ATOM 630 C CA . GLY A 1 82 ? -12.248 6.393 2.372 1.00 67.56 82 GLY A CA 1
ATOM 631 C C . GLY A 1 82 ? -11.200 5.877 3.373 1.00 67.56 82 GLY A C 1
ATOM 632 O O . GLY A 1 82 ? -10.483 4.932 3.060 1.00 67.56 82 GLY A O 1
ATOM 633 N N . VAL A 1 83 ? -11.109 6.474 4.568 1.00 74.88 83 VAL A N 1
ATOM 634 C CA . VAL A 1 83 ? -10.160 6.098 5.639 1.00 74.88 83 VAL A CA 1
ATOM 635 C C . VAL A 1 83 ? -10.881 5.691 6.928 1.00 74.88 83 VAL A C 1
ATOM 637 O O . VAL A 1 83 ? -10.379 4.890 7.721 1.00 74.88 83 VAL A O 1
ATOM 640 N N . GLY A 1 84 ? -12.062 6.263 7.161 1.00 89.62 84 GLY A N 1
ATOM 641 C CA . GLY A 1 84 ? -12.847 6.045 8.367 1.00 89.62 84 GLY A CA 1
ATOM 642 C C . GLY A 1 84 ? -12.318 6.775 9.604 1.00 89.62 84 GLY A C 1
ATOM 643 O O . GLY A 1 84 ? -11.373 7.572 9.561 1.00 89.62 84 GLY A O 1
ATOM 644 N N . GLY A 1 85 ? -12.970 6.500 10.730 1.00 94.38 85 GLY A N 1
ATOM 645 C CA . GLY A 1 85 ? -12.685 7.066 12.046 1.00 94.38 85 GLY A CA 1
ATOM 646 C C . GLY A 1 85 ? -13.060 6.103 13.169 1.00 94.38 85 GLY A C 1
ATOM 647 O O . GLY A 1 85 ? -13.773 5.123 12.947 1.00 94.38 85 GLY A O 1
ATOM 648 N N . ILE A 1 86 ? -12.600 6.390 14.385 1.00 96.56 86 ILE A N 1
ATOM 649 C CA . ILE A 1 86 ? -13.064 5.704 15.596 1.00 96.56 86 ILE A CA 1
ATOM 650 C C . ILE A 1 86 ? -14.195 6.551 16.196 1.00 96.56 86 ILE A C 1
ATOM 652 O O . ILE A 1 86 ? -13.930 7.689 16.596 1.00 96.56 86 ILE A O 1
ATOM 656 N N . PRO A 1 87 ? -15.435 6.039 16.295 1.00 94.00 87 PRO A N 1
ATOM 657 C CA . PRO A 1 87 ? -16.534 6.769 16.924 1.00 94.00 87 PRO A CA 1
ATOM 658 C C . PRO A 1 87 ? -16.219 7.221 18.358 1.00 94.00 87 PRO A C 1
ATOM 660 O O . PRO A 1 87 ? -15.503 6.541 19.095 1.00 94.00 87 PRO A O 1
ATOM 663 N N . GLN A 1 88 ? -16.779 8.353 18.792 1.00 94.00 88 GLN A N 1
ATOM 664 C CA . GLN A 1 88 ? -16.555 8.877 20.147 1.00 94.00 88 GLN A CA 1
ATOM 665 C C . GLN A 1 88 ? -17.075 7.935 21.245 1.00 94.00 88 GLN A C 1
ATOM 667 O O . GLN A 1 88 ? -16.539 7.906 22.350 1.00 94.00 88 GLN A O 1
ATOM 672 N N . ASP A 1 89 ? -18.091 7.136 20.951 1.00 93.81 89 ASP A N 1
ATOM 673 C CA . ASP A 1 89 ? -18.674 6.129 21.835 1.00 93.81 89 ASP A CA 1
ATOM 674 C C . ASP A 1 89 ? -18.056 4.732 21.641 1.00 93.81 89 ASP A C 1
ATOM 676 O O . ASP A 1 89 ? -18.429 3.791 22.340 1.00 93.81 89 ASP A O 1
ATOM 680 N N . ALA A 1 90 ? -17.068 4.588 20.747 1.00 94.31 90 ALA A N 1
ATOM 681 C CA . ALA A 1 90 ? -16.464 3.299 20.437 1.00 94.31 90 ALA A CA 1
ATOM 682 C C . ALA A 1 90 ? -15.912 2.611 21.692 1.00 94.31 90 ALA A C 1
ATOM 684 O O . ALA A 1 90 ? -15.190 3.206 22.505 1.00 94.31 90 ALA A O 1
ATOM 685 N N . ARG A 1 91 ? -16.229 1.326 21.838 1.00 95.00 91 ARG A N 1
ATOM 686 C CA . ARG A 1 91 ? -15.711 0.482 22.912 1.00 95.00 91 ARG A CA 1
ATOM 687 C C . ARG A 1 91 ? -14.331 -0.056 22.538 1.00 95.00 91 ARG A C 1
ATOM 689 O O . ARG A 1 91 ? -14.105 -0.439 21.396 1.00 95.00 91 ARG A O 1
ATOM 696 N N . LEU A 1 92 ? -13.425 -0.101 23.516 1.00 96.38 92 LEU A N 1
ATOM 697 C CA . LEU A 1 92 ? -12.161 -0.819 23.379 1.00 96.38 92 LEU A CA 1
ATOM 698 C C . LEU A 1 92 ? -12.435 -2.313 23.564 1.00 96.38 92 LEU A C 1
ATOM 700 O O . LEU A 1 92 ? -12.990 -2.722 24.588 1.00 96.38 92 LEU A O 1
ATOM 704 N N . HIS A 1 93 ? -12.064 -3.103 22.571 1.00 96.38 93 HIS A N 1
ATOM 705 C CA . HIS A 1 93 ? -12.194 -4.553 22.573 1.00 96.38 93 HIS A CA 1
ATOM 706 C C . HIS A 1 93 ? -10.848 -5.210 22.873 1.00 96.38 93 HIS A C 1
ATOM 708 O O . HIS A 1 93 ? -9.798 -4.585 22.717 1.00 96.38 93 HIS A O 1
ATOM 714 N N . THR A 1 94 ? -10.882 -6.476 23.289 1.00 95.19 94 THR A N 1
ATOM 715 C CA . THR A 1 94 ? -9.687 -7.289 23.527 1.00 95.19 94 THR A CA 1
ATOM 716 C C . THR A 1 94 ? -9.924 -8.709 23.022 1.00 95.19 94 THR A C 1
ATOM 718 O O . THR A 1 94 ? -11.043 -9.210 23.115 1.00 95.19 94 THR A O 1
ATOM 721 N N . CYS A 1 95 ? -8.880 -9.338 22.494 1.00 91.25 95 CYS A N 1
ATOM 722 C CA . CYS A 1 95 ? -8.833 -10.745 22.087 1.00 91.25 95 CYS A CA 1
ATOM 723 C C . CYS A 1 95 ? -7.454 -11.334 22.425 1.00 91.25 95 CYS A C 1
ATOM 725 O O . CYS A 1 95 ? -6.523 -10.587 22.749 1.00 91.25 95 CYS A O 1
ATOM 727 N N . ALA A 1 96 ? -7.340 -12.659 22.402 1.00 83.75 96 ALA A N 1
ATOM 728 C CA . ALA A 1 96 ? -6.164 -13.402 22.839 1.00 83.75 96 ALA A CA 1
ATOM 729 C C . ALA A 1 96 ? -4.930 -13.110 21.979 1.00 83.75 96 ALA A C 1
ATOM 731 O O . ALA A 1 96 ? -3.834 -12.959 22.516 1.00 83.75 96 ALA A O 1
ATOM 732 N N . ASP A 1 97 ? -5.105 -12.983 20.663 1.00 75.44 97 ASP A N 1
ATOM 733 C CA . ASP A 1 97 ? -4.025 -12.725 19.713 1.00 75.44 97 ASP A CA 1
ATOM 734 C C . ASP A 1 97 ? -4.533 -12.129 18.387 1.00 75.44 97 ASP A C 1
ATOM 736 O O . ASP A 1 97 ? -5.712 -11.813 18.209 1.00 75.44 97 ASP A O 1
ATOM 740 N N . LEU A 1 98 ? -3.598 -11.918 17.457 1.00 72.19 98 LEU A N 1
ATOM 741 C CA . LEU A 1 98 ? -3.901 -11.396 16.129 1.00 72.19 98 LEU A CA 1
ATOM 742 C C . LEU A 1 98 ? -4.703 -12.385 15.280 1.00 72.19 98 LEU A C 1
ATOM 744 O O . LEU A 1 98 ? -5.542 -11.948 14.496 1.00 72.19 98 LEU A O 1
ATOM 748 N N . ASP A 1 99 ? -4.454 -13.685 15.419 1.00 72.94 99 ASP A N 1
ATOM 749 C CA . ASP A 1 99 ? -5.120 -14.704 14.609 1.00 72.94 99 ASP A CA 1
ATOM 750 C C . ASP A 1 99 ? -6.607 -14.760 14.960 1.00 72.94 99 ASP A C 1
ATOM 752 O O . ASP A 1 99 ? -7.464 -14.853 14.079 1.00 72.94 99 ASP A O 1
ATOM 756 N N . GLU A 1 100 ? -6.931 -14.650 16.251 1.00 80.94 100 GLU A N 1
ATOM 757 C CA . GLU A 1 100 ? -8.298 -14.479 16.723 1.00 80.94 100 GLU A CA 1
ATOM 758 C C . GLU A 1 100 ? -8.922 -13.204 16.152 1.00 80.94 100 GLU A C 1
ATOM 760 O O . GLU A 1 100 ? -10.014 -13.278 15.587 1.00 80.94 100 GLU A O 1
ATOM 765 N N . LEU A 1 101 ? -8.232 -12.058 16.210 1.00 82.88 101 LEU A N 1
ATOM 766 C CA . LEU A 1 101 ? -8.757 -10.821 15.627 1.00 82.88 101 LEU A CA 1
ATOM 767 C C . LEU A 1 101 ? -9.015 -10.951 14.120 1.00 82.88 101 LEU A C 1
ATOM 769 O O . LEU A 1 101 ? -10.063 -10.528 13.639 1.00 82.88 101 LEU A O 1
ATOM 773 N N . SER A 1 102 ? -8.084 -11.544 13.375 1.00 71.56 102 SER A N 1
ATOM 774 C CA . SER A 1 102 ? -8.210 -11.736 11.929 1.00 71.56 102 SER A CA 1
ATOM 775 C C . SER A 1 102 ? -9.437 -12.581 11.585 1.00 71.56 102 SER A C 1
ATOM 777 O O . SER A 1 102 ? -10.253 -12.168 10.758 1.00 71.56 102 SER A O 1
ATOM 779 N N . ARG A 1 103 ? -9.639 -13.700 12.297 1.00 78.06 103 ARG A N 1
ATOM 780 C CA . ARG A 1 103 ? -10.828 -14.557 12.149 1.00 78.06 103 ARG A CA 1
ATOM 781 C C . ARG A 1 103 ? -12.127 -13.832 12.502 1.00 78.06 103 ARG A C 1
ATOM 783 O O . ARG A 1 103 ? -13.133 -14.042 11.831 1.00 78.06 103 ARG A O 1
ATOM 790 N N . LEU A 1 104 ? -12.116 -12.987 13.536 1.00 84.56 104 LEU A N 1
ATOM 791 C CA . LEU A 1 104 ? -13.283 -12.193 13.935 1.00 84.56 104 LEU A CA 1
ATOM 792 C C . LEU A 1 104 ? -13.669 -11.158 12.871 1.00 84.56 104 LEU A C 1
ATOM 794 O O . LEU A 1 104 ? -14.855 -10.949 12.625 1.00 84.56 104 LEU A O 1
ATOM 798 N N . LEU A 1 105 ? -12.682 -10.504 12.253 1.00 78.38 105 LEU A N 1
ATOM 799 C CA . LEU A 1 105 ? -12.921 -9.485 11.230 1.00 78.38 105 LEU A CA 1
ATOM 800 C C . LEU A 1 105 ? -13.261 -10.082 9.863 1.00 78.38 105 LEU A C 1
ATOM 802 O O . LEU A 1 105 ? -14.016 -9.473 9.110 1.00 78.38 105 LEU A O 1
ATOM 806 N N . ASN A 1 106 ? -12.713 -11.253 9.545 1.00 72.94 106 ASN A N 1
ATOM 807 C CA . ASN A 1 106 ? -12.813 -11.878 8.230 1.00 72.94 106 ASN A CA 1
ATOM 808 C C . ASN A 1 106 ? -13.284 -13.341 8.353 1.00 72.94 106 ASN A C 1
ATOM 810 O O . ASN A 1 106 ? -12.531 -14.263 8.038 1.00 72.94 106 ASN A O 1
ATOM 814 N N . PRO A 1 107 ? -14.523 -13.590 8.818 1.00 71.75 107 PRO A N 1
ATOM 815 C CA . PRO A 1 107 ? -15.031 -14.946 8.995 1.00 71.75 107 PRO A CA 1
ATOM 816 C C . PRO A 1 107 ? -15.150 -15.668 7.646 1.00 71.75 107 PRO A C 1
ATOM 818 O O . PRO A 1 107 ? -15.668 -15.114 6.680 1.00 71.75 107 PRO A O 1
ATOM 821 N N . GLY A 1 108 ? -14.686 -16.918 7.574 1.00 58.28 108 GLY A N 1
ATOM 822 C CA . GLY A 1 108 ? -14.741 -17.730 6.349 1.00 58.28 108 GLY A CA 1
ATOM 823 C C . GLY A 1 108 ? -13.645 -17.422 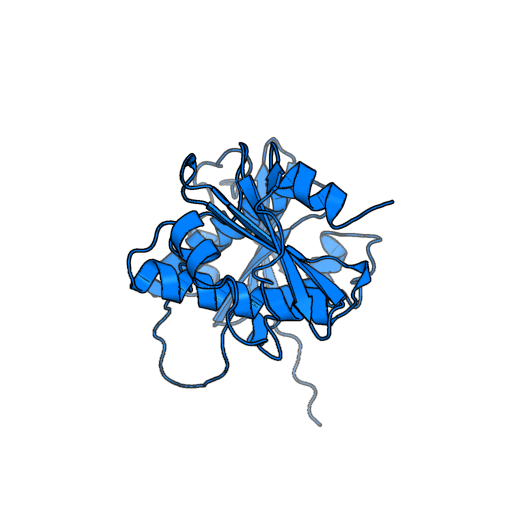5.326 1.00 58.28 108 GLY A C 1
ATOM 824 O O . GLY A 1 108 ? -13.448 -18.209 4.404 1.00 58.28 108 GLY A O 1
ATOM 825 N N . HIS A 1 109 ? -12.877 -16.352 5.525 1.00 49.44 109 HIS A N 1
ATOM 826 C CA . HIS A 1 109 ? -11.508 -16.343 5.046 1.00 49.44 109 HIS A CA 1
ATOM 827 C C . HIS A 1 109 ? -10.726 -17.237 6.006 1.00 49.44 109 HIS A C 1
ATOM 829 O O . HIS A 1 109 ? -10.622 -16.930 7.198 1.00 49.44 109 HIS A O 1
ATOM 835 N N . GLU A 1 110 ? -10.191 -18.363 5.517 1.00 44.00 110 GLU A N 1
ATOM 836 C CA . GLU A 1 110 ? -9.035 -18.920 6.213 1.00 44.00 110 GLU A CA 1
ATOM 837 C C . GLU A 1 110 ? -8.049 -17.756 6.370 1.00 44.00 110 GLU A C 1
ATOM 839 O O . GLU A 1 110 ? -7.930 -16.950 5.434 1.00 44.00 110 GLU A O 1
ATOM 844 N N . PRO A 1 111 ? -7.372 -17.598 7.523 1.00 41.59 111 PRO A N 1
ATOM 845 C CA . PRO A 1 111 ? -6.098 -16.920 7.475 1.00 41.59 111 PRO A CA 1
ATOM 846 C C . PRO A 1 111 ? -5.313 -17.762 6.480 1.00 41.59 111 PRO A C 1
ATOM 848 O O . PRO A 1 111 ? -4.810 -18.833 6.823 1.00 41.59 111 PRO A O 1
ATOM 851 N N . GLU A 1 112 ? -5.340 -17.360 5.206 1.00 36.09 112 GLU A N 1
ATOM 852 C CA . GLU A 1 112 ? -4.479 -17.927 4.197 1.00 36.09 112 GLU A CA 1
ATOM 853 C C . GLU A 1 112 ? -3.109 -17.969 4.885 1.00 36.09 112 GLU A C 1
ATOM 855 O O . GLU A 1 112 ? -2.761 -17.081 5.681 1.00 36.09 112 GLU A O 1
ATOM 860 N N . LYS A 1 113 ? -2.291 -18.978 4.583 1.00 38.75 113 LYS A N 1
ATOM 861 C CA . LYS A 1 113 ? -0.848 -18.731 4.621 1.00 38.75 113 LYS A CA 1
ATOM 862 C C . LYS A 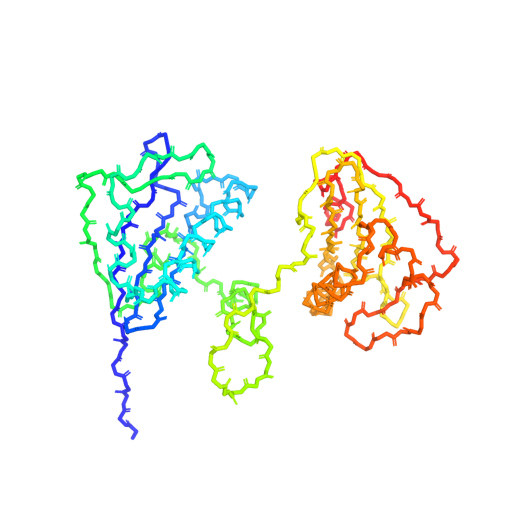1 113 ? -0.580 -17.702 3.534 1.00 38.75 113 LYS A C 1
ATOM 864 O O . LYS A 1 113 ? -0.132 -18.010 2.433 1.00 38.75 113 LYS A O 1
ATOM 869 N N . ASP A 1 114 ? -1.028 -16.497 3.821 1.00 37.38 114 ASP A N 1
ATOM 870 C CA . ASP A 1 114 ? -1.212 -15.400 2.924 1.00 37.38 114 ASP A CA 1
ATOM 871 C C . ASP A 1 114 ? 0.173 -14.836 2.875 1.00 37.38 114 ASP A C 1
ATOM 873 O O . ASP A 1 114 ? 0.505 -13.931 3.619 1.00 37.38 114 ASP A O 1
ATOM 877 N N . THR A 1 115 ? 1.049 -15.457 2.093 1.00 37.62 115 THR A N 1
ATOM 878 C CA . THR A 1 115 ? 2.436 -15.009 2.015 1.00 37.62 115 THR A CA 1
ATOM 879 C C . THR A 1 115 ? 2.509 -13.521 1.681 1.00 37.62 115 THR A C 1
ATOM 881 O O . THR A 1 115 ? 3.520 -12.915 1.981 1.00 37.62 115 THR A O 1
ATOM 884 N N . ILE A 1 116 ? 1.456 -12.907 1.129 1.00 34.94 116 ILE A N 1
ATOM 885 C CA . ILE A 1 116 ? 1.358 -11.472 0.879 1.00 34.94 116 ILE A CA 1
ATOM 886 C C . ILE A 1 116 ? 0.959 -10.704 2.150 1.00 34.94 116 ILE A C 1
ATOM 888 O O . ILE A 1 116 ? 1.653 -9.744 2.460 1.00 34.94 116 ILE A O 1
ATOM 892 N N . ASN A 1 117 ? -0.048 -11.110 2.938 1.00 35.69 117 ASN A N 1
ATOM 893 C CA . ASN A 1 117 ? -0.266 -10.504 4.269 1.00 35.69 117 ASN A CA 1
ATOM 894 C C . ASN A 1 117 ? 0.874 -10.815 5.236 1.00 35.69 117 ASN A C 1
ATOM 896 O O . ASN A 1 117 ? 1.326 -9.913 5.908 1.00 35.69 117 ASN A O 1
ATOM 900 N N . GLU A 1 118 ? 1.383 -12.039 5.294 1.00 38.03 118 GLU A N 1
ATOM 901 C CA . GLU A 1 118 ? 2.539 -12.436 6.094 1.00 38.03 118 GLU A CA 1
ATOM 902 C C . GLU A 1 118 ? 3.786 -11.651 5.669 1.00 38.03 118 GLU A C 1
ATOM 904 O O . GLU A 1 118 ? 4.555 -11.315 6.546 1.00 38.03 118 GLU A O 1
ATOM 909 N N . ARG A 1 119 ? 3.959 -11.259 4.389 1.00 38.78 119 ARG A N 1
ATOM 910 C CA . ARG A 1 119 ? 5.051 -10.367 3.915 1.00 38.78 119 ARG A CA 1
ATOM 911 C C . ARG A 1 119 ? 4.771 -8.875 4.096 1.00 38.78 119 ARG A C 1
ATOM 913 O O . ARG A 1 119 ? 5.709 -8.124 4.328 1.00 38.78 119 ARG A O 1
ATOM 920 N N . LEU A 1 120 ? 3.518 -8.434 4.026 1.00 36.19 120 LEU A N 1
ATOM 921 C CA . LEU A 1 120 ? 3.097 -7.077 4.406 1.00 36.19 120 LEU A CA 1
ATOM 922 C C . LEU A 1 120 ? 3.046 -6.907 5.935 1.00 36.19 120 LEU A C 1
ATOM 924 O O . LEU A 1 120 ? 2.974 -5.790 6.434 1.00 36.19 120 LEU A O 1
ATOM 928 N N . GLN A 1 121 ? 3.084 -8.010 6.679 1.00 36.16 121 GLN A N 1
ATOM 929 C CA . GLN A 1 121 ? 3.103 -8.088 8.138 1.00 36.16 121 GLN A CA 1
ATOM 930 C C . GLN A 1 121 ? 4.421 -8.694 8.661 1.00 36.16 121 GLN A C 1
ATOM 932 O O . GLN A 1 121 ? 4.570 -8.823 9.877 1.00 36.16 121 GLN A O 1
ATOM 937 N N . ASP A 1 122 ? 5.380 -9.011 7.774 1.00 35.94 122 ASP A N 1
ATOM 938 C CA . ASP A 1 122 ? 6.741 -9.444 8.104 1.00 35.94 122 ASP A CA 1
ATOM 939 C C . ASP A 1 122 ? 7.540 -8.186 8.459 1.00 35.94 122 ASP A C 1
ATOM 941 O O . ASP A 1 122 ? 7.770 -7.329 7.590 1.00 35.94 122 ASP A O 1
ATOM 945 N N . PRO A 1 123 ? 8.002 -8.054 9.715 1.00 33.00 123 PRO A N 1
ATOM 946 C CA . PRO A 1 123 ? 8.855 -6.947 10.116 1.00 33.00 123 PRO A CA 1
ATOM 947 C C . PRO A 1 123 ? 10.110 -6.819 9.243 1.00 33.00 123 PRO A C 1
ATOM 949 O O . PRO A 1 123 ? 10.671 -5.738 9.186 1.00 33.00 123 PRO A O 1
ATOM 952 N N . HIS A 1 124 ? 10.545 -7.873 8.544 1.00 31.98 124 HIS A N 1
ATOM 953 C CA . HIS A 1 124 ? 11.726 -7.871 7.678 1.00 31.98 124 HIS A CA 1
ATOM 954 C C . HIS A 1 124 ? 11.496 -7.365 6.240 1.00 31.98 124 HIS A C 1
ATOM 956 O O . HIS A 1 124 ? 12.475 -7.191 5.514 1.00 31.98 124 HIS A O 1
ATOM 962 N N . MET A 1 125 ? 10.245 -7.139 5.814 1.00 34.34 125 MET A N 1
ATOM 963 C CA . MET A 1 125 ? 9.897 -6.675 4.454 1.00 34.34 125 MET A CA 1
ATOM 964 C C . MET A 1 125 ? 9.366 -5.234 4.408 1.00 34.34 125 MET A C 1
ATOM 966 O O . MET A 1 125 ? 9.465 -4.592 3.364 1.00 34.34 125 MET A O 1
ATOM 970 N N . LEU A 1 126 ? 8.859 -4.708 5.530 1.00 34.66 126 LEU A N 1
ATOM 971 C CA . LEU A 1 126 ? 8.585 -3.274 5.719 1.00 34.66 126 LEU A CA 1
ATOM 972 C C . LEU A 1 126 ? 9.736 -2.534 6.419 1.00 34.66 126 LEU A C 1
ATOM 974 O O . LEU A 1 126 ? 9.805 -1.307 6.364 1.00 34.66 126 LEU A O 1
ATOM 978 N N . TYR A 1 127 ? 10.645 -3.274 7.059 1.00 31.89 127 TYR A N 1
ATOM 979 C CA . TYR A 1 127 ? 11.808 -2.737 7.751 1.00 31.89 127 TYR A CA 1
ATOM 980 C C . TYR A 1 127 ? 13.044 -3.558 7.375 1.00 31.89 127 TYR A C 1
ATOM 982 O O . TYR A 1 127 ? 13.146 -4.754 7.652 1.00 31.89 127 TYR A O 1
ATOM 990 N N . GLY A 1 128 ? 13.988 -2.901 6.699 1.00 27.23 128 GLY A N 1
ATOM 991 C CA . GLY A 1 128 ? 15.261 -3.492 6.306 1.00 27.23 128 GLY A CA 1
ATOM 992 C C . GLY A 1 128 ? 16.019 -4.081 7.500 1.00 27.23 128 GLY A C 1
ATOM 993 O O . GLY A 1 128 ? 15.958 -3.582 8.624 1.00 27.23 128 GLY A O 1
ATOM 994 N N . ARG A 1 129 ? 16.741 -5.178 7.247 1.00 25.48 129 ARG A N 1
ATOM 995 C CA . ARG A 1 129 ? 17.586 -5.861 8.237 1.00 25.48 129 ARG A CA 1
ATOM 996 C C . ARG A 1 129 ? 18.563 -4.898 8.922 1.00 25.48 129 ARG A C 1
ATOM 998 O O . ARG A 1 129 ? 19.416 -4.326 8.256 1.00 25.48 129 ARG A O 1
ATOM 1005 N N . GLY A 1 130 ? 18.545 -4.881 10.253 1.00 25.48 130 GLY A N 1
ATOM 1006 C CA . GLY A 1 130 ? 19.657 -4.385 11.069 1.00 25.48 130 GLY A CA 1
ATOM 1007 C C . GLY A 1 130 ? 19.187 -3.796 12.391 1.00 25.48 130 GLY A C 1
ATOM 1008 O O . GLY A 1 130 ? 18.560 -2.749 12.420 1.00 25.48 130 GLY A O 1
ATOM 1009 N N . TRP A 1 131 ? 19.458 -4.500 13.485 1.00 30.45 131 TRP A N 1
ATOM 1010 C CA . TRP A 1 131 ? 19.139 -4.082 14.847 1.00 30.45 131 TRP A CA 1
ATOM 1011 C C . TRP A 1 131 ? 20.121 -2.987 15.313 1.00 30.45 131 TRP A C 1
ATOM 1013 O O . TRP A 1 131 ? 21.316 -3.249 15.255 1.00 30.45 131 TRP A O 1
ATOM 1023 N N . GLU A 1 132 ? 19.606 -1.817 15.748 1.00 23.70 132 GLU A N 1
ATOM 1024 C CA . GLU A 1 132 ? 20.129 -0.791 16.706 1.00 23.70 132 GLU A CA 1
ATOM 1025 C C . GLU A 1 132 ? 19.671 0.660 16.344 1.00 23.70 132 GLU A C 1
ATOM 1027 O O . GLU A 1 132 ? 19.047 0.857 15.304 1.00 23.70 132 GLU A O 1
ATOM 1032 N N . PRO A 1 133 ? 19.855 1.662 17.238 1.00 28.22 133 PRO A N 1
ATOM 1033 C CA . PRO A 1 133 ? 18.808 2.447 17.912 1.00 28.22 133 PRO A CA 1
ATOM 1034 C C . PRO A 1 133 ? 17.922 3.307 16.986 1.00 28.22 133 PRO A C 1
ATOM 1036 O O . PRO A 1 133 ? 18.392 3.975 16.070 1.00 28.22 133 PRO A O 1
ATOM 1039 N N . PHE A 1 134 ? 16.627 3.325 17.316 1.00 31.69 134 PHE A N 1
ATOM 1040 C CA . PHE A 1 134 ? 15.503 3.948 16.611 1.00 31.69 134 PHE A CA 1
ATOM 1041 C C . PHE A 1 134 ? 15.791 5.319 15.980 1.00 31.69 134 PHE A C 1
ATOM 1043 O O . PHE A 1 134 ? 15.609 6.366 16.599 1.00 31.69 134 PHE A O 1
ATOM 1050 N N . VAL A 1 135 ? 16.116 5.301 14.690 1.00 24.77 135 VAL A N 1
ATOM 1051 C CA . VAL A 1 135 ? 15.718 6.359 13.764 1.00 24.77 135 VAL A CA 1
ATOM 1052 C C . VAL A 1 135 ? 14.594 5.764 12.927 1.00 24.77 135 VAL A C 1
ATOM 1054 O O . VAL A 1 135 ? 14.835 4.978 12.013 1.00 24.77 135 VAL A O 1
ATOM 1057 N N . THR A 1 136 ? 13.349 6.095 13.266 1.00 29.09 136 THR A N 1
ATOM 1058 C CA . THR A 1 136 ? 12.166 5.814 12.445 1.00 29.09 136 THR A CA 1
ATOM 1059 C C . THR A 1 136 ? 12.226 6.674 11.190 1.00 29.09 136 THR A C 1
ATOM 1061 O O . THR A 1 136 ? 11.496 7.646 11.038 1.00 29.09 136 THR A O 1
ATOM 1064 N N . LYS A 1 137 ? 13.125 6.356 10.263 1.00 27.72 137 LYS A N 1
ATOM 1065 C CA . LYS A 1 137 ? 13.005 6.911 8.925 1.00 27.72 137 LYS A CA 1
ATOM 1066 C C . LYS A 1 137 ? 12.026 6.015 8.184 1.00 27.72 137 LYS A C 1
ATOM 1068 O O . LYS A 1 137 ? 12.366 4.893 7.818 1.00 27.72 137 LYS A O 1
ATOM 1073 N N . ARG A 1 138 ? 10.799 6.510 7.989 1.00 34.41 138 ARG A N 1
ATOM 1074 C CA . ARG A 1 138 ? 9.966 6.094 6.855 1.00 34.41 138 ARG A CA 1
ATOM 1075 C C . ARG A 1 138 ? 10.890 5.891 5.655 1.00 34.41 138 ARG A C 1
ATOM 1077 O O . ARG A 1 138 ? 11.708 6.773 5.380 1.00 34.41 138 ARG A O 1
ATOM 1084 N N . VAL A 1 139 ? 10.705 4.825 4.885 1.00 36.44 139 VAL A N 1
ATOM 1085 C CA . VAL A 1 139 ? 11.031 4.940 3.462 1.00 36.44 139 VAL A CA 1
ATOM 1086 C C . VAL A 1 139 ? 9.902 5.776 2.865 1.00 36.44 139 VAL A C 1
ATOM 1088 O O . VAL A 1 139 ? 8.977 5.275 2.238 1.00 36.44 139 VAL A O 1
ATOM 1091 N N . ASP A 1 140 ? 9.914 7.069 3.195 1.00 48.22 140 ASP A N 1
ATOM 1092 C CA . ASP A 1 140 ? 9.218 8.071 2.417 1.00 48.22 140 ASP A CA 1
ATOM 1093 C C . ASP A 1 140 ? 9.924 8.022 1.071 1.00 48.22 140 ASP A C 1
ATOM 1095 O O . ASP A 1 140 ? 11.046 8.510 0.919 1.00 48.22 140 ASP A O 1
ATOM 1099 N N . THR A 1 141 ? 9.317 7.316 0.122 1.00 53.03 141 THR A N 1
ATOM 1100 C CA . THR A 1 141 ? 9.840 7.288 -1.236 1.00 53.03 141 THR A CA 1
ATOM 1101 C C . THR A 1 141 ? 9.783 8.676 -1.855 1.00 53.03 141 THR A C 1
ATOM 1103 O O . THR A 1 141 ? 10.354 8.827 -2.920 1.00 53.03 141 THR A O 1
ATOM 1106 N N . GLY A 1 142 ? 9.078 9.644 -1.239 1.00 61.47 142 GLY A N 1
ATOM 1107 C CA . GLY A 1 142 ? 8.750 10.979 -1.738 1.00 61.47 142 GLY A CA 1
ATOM 1108 C C . GLY A 1 142 ? 7.827 10.992 -2.955 1.00 61.47 142 GLY A C 1
ATOM 1109 O O . GLY A 1 142 ? 7.493 12.069 -3.457 1.00 61.47 142 GLY A O 1
ATOM 1110 N N . TYR A 1 143 ? 7.385 9.817 -3.410 1.00 69.44 143 TYR A N 1
ATOM 1111 C CA . TYR A 1 143 ? 6.422 9.641 -4.488 1.00 69.44 143 TYR A CA 1
ATOM 1112 C C . TYR A 1 143 ? 5.153 8.969 -3.964 1.00 69.44 143 TYR A C 1
ATOM 1114 O O . TYR A 1 143 ? 5.183 8.115 -3.079 1.00 69.44 143 TYR A O 1
ATOM 1122 N N . ARG A 1 144 ? 4.010 9.305 -4.559 1.00 68.62 144 ARG A N 1
ATOM 1123 C CA . ARG A 1 144 ? 2.760 8.578 -4.331 1.00 68.62 144 ARG A CA 1
ATOM 1124 C C . ARG A 1 144 ? 2.854 7.183 -4.948 1.00 68.62 144 ARG A C 1
ATOM 1126 O O . ARG A 1 144 ? 3.339 7.021 -6.062 1.00 68.62 144 ARG A O 1
ATOM 1133 N N . ILE A 1 145 ? 2.315 6.183 -4.263 1.00 63.28 145 ILE A N 1
ATOM 1134 C CA . ILE A 1 145 ? 2.299 4.788 -4.738 1.00 63.28 145 ILE A CA 1
ATOM 1135 C C . ILE A 1 145 ? 1.056 4.443 -5.573 1.00 63.28 145 ILE A C 1
ATOM 1137 O O . ILE A 1 145 ? 0.859 3.294 -5.957 1.00 63.28 145 ILE A O 1
ATOM 1141 N N . LEU A 1 146 ? 0.208 5.435 -5.865 1.00 62.91 146 LEU A N 1
ATOM 1142 C CA . LEU A 1 146 ? -0.977 5.318 -6.714 1.00 62.91 146 LEU A CA 1
ATOM 1143 C C . LEU A 1 146 ? -1.086 6.548 -7.619 1.00 62.91 146 LEU A C 1
ATOM 1145 O O . LEU A 1 146 ? -0.821 7.668 -7.180 1.00 62.91 146 LEU A O 1
ATOM 1149 N N . ALA A 1 147 ? -1.536 6.322 -8.850 1.00 70.12 147 ALA A N 1
ATOM 1150 C CA . ALA A 1 147 ? -1.898 7.357 -9.814 1.00 70.12 147 ALA A CA 1
ATOM 1151 C C . ALA A 1 147 ? -3.262 7.024 -10.430 1.00 70.12 147 ALA A C 1
ATOM 1153 O O . ALA A 1 147 ? -3.536 5.859 -10.760 1.00 70.12 147 ALA A O 1
ATOM 1154 N N . ARG A 1 148 ? -4.122 8.044 -10.519 1.00 73.25 148 ARG A N 1
ATOM 1155 C CA . ARG A 1 148 ? -5.493 7.954 -11.049 1.00 73.25 148 ARG A CA 1
ATOM 1156 C C . ARG A 1 148 ? -5.570 8.285 -12.533 1.00 73.25 148 ARG A C 1
ATOM 1158 O O . ARG A 1 148 ? -6.500 7.840 -13.197 1.00 73.25 148 ARG A O 1
ATOM 1165 N N . GLY A 1 149 ? -4.632 9.084 -13.012 1.00 76.56 149 GLY A N 1
ATOM 1166 C CA . GLY A 1 149 ? -4.433 9.424 -14.403 1.00 76.56 149 GLY A CA 1
ATOM 1167 C C . GLY A 1 149 ? -3.289 8.634 -15.018 1.00 76.56 149 GLY A C 1
ATOM 1168 O O . GLY A 1 149 ? -2.847 7.600 -14.510 1.00 76.56 149 GLY A O 1
ATOM 1169 N N . GLU A 1 150 ? -2.841 9.152 -16.152 1.00 92.50 150 GLU A N 1
ATOM 1170 C CA . GLU A 1 150 ? -1.904 8.477 -17.028 1.00 92.50 150 GLU A CA 1
ATOM 1171 C C . GLU A 1 150 ? -0.568 8.171 -16.335 1.00 92.50 150 GLU A C 1
ATOM 1173 O O . GLU A 1 150 ? 0.010 9.011 -15.631 1.00 92.50 150 GLU A O 1
ATOM 1178 N N . VAL A 1 151 ? -0.073 6.954 -16.564 1.00 93.50 151 VAL A N 1
ATOM 1179 C CA . VAL A 1 151 ? 1.243 6.507 -16.113 1.00 93.50 151 VAL A CA 1
ATOM 1180 C C . VAL A 1 151 ? 2.063 5.986 -17.287 1.00 93.50 151 VAL A C 1
ATOM 1182 O O . VAL A 1 151 ? 1.563 5.278 -18.164 1.00 93.50 151 VAL A O 1
ATOM 1185 N N . LEU A 1 152 ? 3.352 6.307 -17.261 1.00 96.56 152 LEU A N 1
ATOM 1186 C CA . LEU A 1 152 ? 4.373 5.661 -18.075 1.00 96.56 152 LEU A CA 1
ATOM 1187 C C . LEU A 1 152 ? 4.778 4.366 -17.385 1.00 96.56 152 LEU A C 1
ATOM 1189 O O . LEU A 1 152 ? 4.936 4.356 -16.166 1.00 96.56 152 LEU A O 1
ATOM 1193 N N . TYR A 1 153 ? 4.972 3.283 -18.127 1.00 97.00 153 TYR A N 1
ATOM 1194 C CA . TYR A 1 153 ? 5.412 2.017 -17.560 1.00 97.00 153 TYR A CA 1
ATOM 1195 C C . TYR A 1 153 ? 6.352 1.246 -18.485 1.00 97.00 153 TYR A C 1
ATOM 1197 O O . TYR A 1 153 ? 6.342 1.405 -19.707 1.00 97.00 153 TYR A O 1
ATOM 1205 N N . ARG A 1 154 ? 7.178 0.388 -17.877 1.00 97.19 154 ARG A N 1
ATOM 1206 C CA . ARG A 1 154 ? 8.091 -0.534 -18.564 1.00 97.19 154 ARG A CA 1
ATOM 1207 C C . ARG A 1 154 ? 8.113 -1.897 -17.869 1.00 97.19 154 ARG A C 1
ATOM 1209 O O . ARG A 1 154 ? 7.981 -1.955 -16.642 1.00 97.19 154 ARG A O 1
ATOM 1216 N N . PRO A 1 155 ? 8.278 -3.000 -18.618 1.00 96.88 155 PRO A N 1
ATOM 1217 C CA . PRO A 1 155 ? 8.403 -4.323 -18.026 1.00 96.88 155 PRO A CA 1
ATOM 1218 C C . PRO A 1 155 ? 9.727 -4.457 -17.269 1.00 96.88 155 PRO A C 1
ATOM 1220 O O . PRO A 1 155 ? 10.775 -3.994 -17.713 1.00 96.88 155 PRO A O 1
ATOM 1223 N N . VAL A 1 156 ? 9.670 -5.138 -16.131 1.00 96.75 156 VAL A N 1
ATOM 1224 C CA . VAL A 1 156 ? 10.833 -5.523 -15.331 1.00 96.75 156 VAL A CA 1
ATOM 1225 C C . VAL A 1 156 ? 11.086 -7.008 -15.544 1.00 96.75 156 VAL A C 1
ATOM 1227 O O . VAL A 1 156 ? 10.153 -7.811 -15.429 1.00 96.75 156 VAL A O 1
ATOM 1230 N N . ARG A 1 157 ? 12.335 -7.391 -15.833 1.00 95.19 157 ARG A N 1
ATOM 1231 C CA . ARG A 1 157 ? 12.715 -8.791 -16.071 1.00 95.19 157 ARG A CA 1
ATOM 1232 C C . ARG A 1 157 ? 13.784 -9.304 -15.112 1.00 95.19 157 ARG A C 1
ATOM 1234 O O . ARG A 1 157 ? 14.696 -8.568 -14.760 1.00 95.19 157 ARG A O 1
ATOM 1241 N N . ILE A 1 158 ? 13.691 -10.588 -14.765 1.00 86.69 158 ILE A N 1
ATOM 1242 C CA . ILE A 1 158 ? 14.774 -11.381 -14.158 1.00 86.69 158 ILE A CA 1
ATOM 1243 C C . ILE A 1 158 ? 15.002 -12.600 -15.043 1.00 86.69 158 ILE A C 1
ATOM 1245 O O . ILE A 1 158 ? 14.041 -13.299 -15.379 1.00 86.69 158 ILE A O 1
ATOM 1249 N N . GLY A 1 159 ? 16.248 -12.849 -15.456 1.00 87.81 159 GLY A N 1
ATOM 1250 C CA . GLY A 1 159 ? 16.571 -13.971 -16.340 1.00 87.81 159 GLY A CA 1
ATOM 1251 C C . GLY A 1 159 ? 15.740 -13.978 -17.631 1.00 87.81 159 GLY A C 1
ATOM 1252 O O . GLY A 1 159 ? 15.346 -15.037 -18.111 1.00 87.81 159 GLY A O 1
ATOM 1253 N N . GLY A 1 160 ? 15.386 -12.796 -18.150 1.00 89.00 160 GLY A N 1
ATOM 1254 C CA . GLY A 1 160 ? 14.538 -12.632 -19.340 1.00 89.00 160 GLY A CA 1
ATOM 1255 C C . GLY A 1 160 ? 13.031 -12.854 -19.129 1.00 89.00 160 GLY A C 1
ATOM 1256 O O . GLY A 1 160 ? 12.254 -12.642 -20.057 1.00 89.00 160 GLY A O 1
ATOM 1257 N N . THR A 1 161 ? 12.584 -13.221 -17.925 1.00 90.19 161 THR A N 1
ATOM 1258 C CA . THR A 1 161 ? 11.156 -13.378 -17.601 1.00 90.19 161 THR A CA 1
ATOM 1259 C C . THR A 1 161 ? 10.587 -12.077 -17.050 1.00 90.19 161 THR A C 1
ATOM 1261 O O . THR A 1 161 ? 11.159 -11.525 -16.117 1.00 90.19 161 THR A O 1
ATOM 1264 N N . ILE A 1 162 ? 9.447 -11.605 -17.573 1.00 94.38 162 ILE A N 1
ATOM 1265 C CA . ILE A 1 162 ? 8.748 -10.424 -17.034 1.00 94.38 162 ILE A CA 1
ATOM 1266 C C . ILE A 1 162 ? 8.147 -10.763 -15.673 1.00 94.38 162 ILE A C 1
ATOM 1268 O O . ILE A 1 162 ? 7.212 -11.564 -15.591 1.00 94.38 162 ILE A O 1
ATOM 1272 N N . ILE A 1 163 ? 8.664 -10.111 -14.635 1.00 83.50 163 ILE A N 1
ATOM 1273 C CA . ILE A 1 163 ? 8.262 -10.295 -13.239 1.00 83.50 163 ILE A CA 1
ATOM 1274 C C . ILE A 1 163 ? 7.285 -9.222 -12.742 1.00 83.50 163 ILE A C 1
ATOM 1276 O O . ILE A 1 163 ? 6.609 -9.428 -11.738 1.00 83.50 163 ILE A O 1
ATOM 1280 N N . GLY A 1 164 ? 7.155 -8.114 -13.468 1.00 91.81 164 GLY A N 1
ATOM 1281 C CA . GLY A 1 164 ? 6.271 -7.005 -13.129 1.00 91.81 164 GLY A CA 1
ATOM 1282 C C . GLY A 1 164 ? 6.496 -5.815 -14.046 1.00 91.81 164 GLY A C 1
ATOM 1283 O O . GLY A 1 164 ? 7.163 -5.932 -15.077 1.00 91.81 164 GLY A O 1
ATOM 1284 N N . PHE A 1 165 ? 5.945 -4.672 -13.660 1.00 95.56 165 PHE A N 1
ATOM 1285 C CA . PHE A 1 165 ? 6.040 -3.428 -14.408 1.00 95.56 165 PHE A CA 1
ATOM 1286 C C . PHE A 1 165 ? 6.405 -2.290 -13.468 1.00 95.56 165 PHE A C 1
ATOM 1288 O O . PHE A 1 165 ? 5.730 -2.075 -12.463 1.00 95.56 165 PHE A O 1
ATOM 1295 N N . LEU A 1 166 ? 7.454 -1.547 -13.801 1.00 96.44 166 LEU A N 1
ATOM 1296 C CA . LEU A 1 166 ? 7.754 -0.292 -13.128 1.00 96.44 166 LEU A CA 1
ATOM 1297 C C . LEU A 1 166 ? 6.975 0.818 -13.825 1.00 96.44 166 LEU A C 1
ATOM 1299 O O . LEU A 1 166 ? 6.996 0.886 -15.053 1.00 96.44 166 LEU A O 1
ATOM 1303 N N . TRP A 1 167 ? 6.311 1.677 -13.061 1.00 95.75 167 TRP A N 1
ATOM 1304 C CA . TRP A 1 167 ? 5.491 2.755 -13.597 1.00 95.75 167 TRP A CA 1
ATOM 1305 C C . TRP A 1 167 ? 5.725 4.076 -12.866 1.00 95.75 167 TRP A C 1
ATOM 1307 O O . TRP A 1 167 ? 6.125 4.087 -11.703 1.00 95.75 167 TRP A O 1
ATOM 1317 N N . ALA A 1 168 ? 5.485 5.194 -13.547 1.00 95.94 168 ALA A N 1
ATOM 1318 C CA . ALA A 1 168 ? 5.667 6.539 -13.020 1.00 95.94 168 ALA A CA 1
ATOM 1319 C C . ALA A 1 168 ? 4.705 7.552 -13.662 1.00 95.94 168 ALA A C 1
ATOM 1321 O O . ALA A 1 168 ? 4.291 7.401 -14.808 1.00 95.94 168 ALA A O 1
ATOM 1322 N N . SER A 1 169 ? 4.384 8.610 -12.923 1.00 92.38 169 SER A N 1
ATOM 1323 C CA . SER A 1 169 ? 3.596 9.759 -13.356 1.00 92.38 169 SER A CA 1
ATOM 1324 C C . SER A 1 169 ? 4.121 11.017 -12.677 1.00 92.38 169 SER A C 1
ATOM 1326 O O . SER A 1 169 ? 3.954 11.210 -11.472 1.00 92.38 169 SER A O 1
ATOM 1328 N N . ASP A 1 170 ? 4.747 11.896 -13.456 1.00 93.75 170 ASP A N 1
ATOM 1329 C CA . ASP A 1 170 ? 5.210 13.192 -12.950 1.00 93.75 170 ASP A CA 1
ATOM 1330 C C . ASP A 1 170 ? 4.023 14.103 -12.588 1.00 93.75 170 ASP A C 1
ATOM 1332 O O . ASP A 1 170 ? 4.101 14.853 -11.617 1.00 93.75 170 ASP A O 1
ATOM 1336 N N . ALA A 1 171 ? 2.898 13.992 -13.308 1.00 87.94 171 ALA A N 1
ATOM 1337 C CA . ALA A 1 171 ? 1.700 14.807 -13.083 1.00 87.94 171 ALA A CA 1
ATOM 1338 C C . ALA A 1 171 ? 1.089 14.605 -11.687 1.00 87.94 171 ALA A C 1
ATOM 1340 O O . ALA A 1 171 ? 0.570 15.546 -11.089 1.00 87.94 171 ALA A O 1
ATOM 1341 N N . GLU A 1 172 ? 1.167 13.384 -11.158 1.00 81.44 172 GLU A N 1
ATOM 1342 C CA . GLU A 1 172 ? 0.661 13.044 -9.825 1.00 81.44 172 GLU A CA 1
ATOM 1343 C C . GLU A 1 172 ? 1.774 12.862 -8.787 1.00 81.44 172 GLU A C 1
ATOM 1345 O O . GLU A 1 172 ? 1.488 12.483 -7.650 1.00 81.44 172 GLU A O 1
ATOM 1350 N N . ASN A 1 173 ? 3.029 13.142 -9.160 1.00 84.44 173 ASN A N 1
ATOM 1351 C CA . ASN A 1 173 ? 4.217 12.832 -8.368 1.00 84.44 173 ASN A CA 1
ATOM 1352 C C . ASN A 1 173 ? 4.187 11.385 -7.837 1.00 84.44 173 ASN A C 1
ATOM 1354 O O . ASN A 1 173 ? 4.339 11.144 -6.639 1.00 84.44 173 ASN A O 1
ATOM 1358 N N . ALA A 1 174 ? 3.901 10.428 -8.719 1.00 82.00 174 ALA A N 1
ATOM 1359 C CA . ALA A 1 174 ? 3.607 9.050 -8.360 1.00 82.00 174 ALA A CA 1
ATOM 1360 C C . ALA A 1 174 ? 4.528 8.063 -9.079 1.00 82.00 174 ALA A C 1
ATOM 1362 O O . ALA A 1 174 ? 4.812 8.221 -10.262 1.00 82.00 174 ALA A O 1
ATOM 1363 N N . ARG A 1 175 ? 4.972 7.018 -8.388 1.00 88.50 175 ARG A N 1
ATOM 1364 C CA . ARG A 1 175 ? 5.752 5.916 -8.956 1.00 88.50 175 ARG A CA 1
ATOM 1365 C C . ARG A 1 175 ? 5.516 4.663 -8.139 1.00 88.50 175 ARG A C 1
ATOM 1367 O O . ARG A 1 175 ? 5.378 4.720 -6.921 1.00 88.50 175 ARG A O 1
ATOM 1374 N N . GLY A 1 176 ? 5.564 3.523 -8.807 1.00 86.00 176 GLY A N 1
ATOM 1375 C CA . GLY A 1 176 ? 5.517 2.243 -8.133 1.00 86.00 176 GLY A CA 1
ATOM 1376 C C . GLY A 1 176 ? 5.917 1.101 -9.040 1.00 86.00 176 GLY A C 1
ATOM 1377 O O . GLY A 1 176 ? 6.314 1.281 -10.192 1.00 86.00 176 GLY A O 1
ATOM 1378 N N . TYR A 1 177 ? 5.803 -0.092 -8.484 1.00 86.56 177 TYR A N 1
ATOM 1379 C CA . TYR A 1 177 ? 6.022 -1.343 -9.177 1.00 86.56 177 TYR A CA 1
ATOM 1380 C C . TYR A 1 177 ? 4.750 -2.179 -9.048 1.00 86.56 177 TYR A C 1
ATOM 1382 O O . TYR A 1 177 ? 4.254 -2.382 -7.945 1.00 86.56 177 TYR A O 1
ATOM 1390 N N . GLU A 1 178 ? 4.194 -2.626 -10.171 1.00 87.56 178 GLU A N 1
ATOM 1391 C CA . GLU A 1 178 ? 3.065 -3.555 -10.182 1.00 87.56 178 GLU A CA 1
ATOM 1392 C C . GLU A 1 178 ? 3.600 -4.967 -10.486 1.00 87.56 178 GLU A C 1
ATOM 1394 O O . GLU A 1 178 ? 4.064 -5.228 -11.604 1.00 87.56 178 GLU A O 1
ATOM 1399 N N . PRO A 1 179 ? 3.567 -5.890 -9.511 1.00 77.75 179 PRO A N 1
ATOM 1400 C CA . PRO A 1 179 ? 4.051 -7.252 -9.697 1.00 77.75 179 PRO A CA 1
ATOM 1401 C C . PRO A 1 179 ? 3.172 -8.026 -10.680 1.00 77.75 179 PRO A C 1
ATOM 1403 O O . PRO A 1 179 ? 1.952 -7.863 -10.713 1.00 77.75 179 PRO A O 1
ATOM 1406 N N . ARG A 1 180 ? 3.789 -8.936 -11.442 1.00 82.06 180 ARG A N 1
ATOM 1407 C CA . ARG A 1 180 ? 3.110 -9.864 -12.354 1.00 82.06 180 ARG A CA 1
ATOM 1408 C C . ARG A 1 180 ? 3.035 -11.260 -11.713 1.00 82.06 180 ARG A C 1
ATOM 1410 O O . ARG A 1 180 ? 4.015 -12.005 -11.790 1.00 82.06 180 ARG A O 1
ATOM 1417 N N . PRO A 1 181 ? 1.901 -11.668 -11.105 1.00 70.44 181 PRO A N 1
ATOM 1418 C CA . PRO A 1 181 ? 1.848 -12.852 -10.238 1.00 70.44 181 PRO A CA 1
ATOM 1419 C C . PRO A 1 181 ? 2.220 -14.169 -10.926 1.00 70.44 181 PRO A C 1
ATOM 1421 O O . PRO A 1 181 ? 2.775 -15.059 -10.285 1.00 70.44 181 PRO A O 1
ATOM 1424 N N . VAL A 1 182 ? 1.981 -14.283 -12.239 1.00 68.75 182 VAL A N 1
ATOM 1425 C CA . VAL A 1 182 ? 2.339 -15.476 -13.030 1.00 68.75 182 VAL A CA 1
ATOM 1426 C C . VAL A 1 182 ? 3.847 -15.759 -13.068 1.00 68.75 182 VAL A C 1
ATOM 1428 O O . VAL A 1 182 ? 4.245 -16.874 -13.386 1.00 68.75 182 VAL A O 1
ATOM 1431 N N . ALA A 1 183 ? 4.696 -14.787 -12.717 1.00 59.19 183 ALA A N 1
ATOM 1432 C CA . ALA A 1 183 ? 6.142 -14.978 -12.588 1.00 59.19 183 ALA A CA 1
ATOM 1433 C C . ALA A 1 183 ? 6.570 -15.516 -11.205 1.00 59.19 183 ALA A C 1
ATOM 1435 O O . ALA A 1 183 ? 7.762 -15.635 -10.909 1.00 59.19 183 ALA A O 1
ATOM 1436 N N . GLY A 1 184 ? 5.603 -15.858 -10.350 1.00 56.25 184 GLY A N 1
ATOM 1437 C CA . GLY A 1 184 ? 5.833 -16.520 -9.076 1.00 56.25 184 GLY A CA 1
ATOM 1438 C C . GLY A 1 184 ? 6.462 -15.613 -8.010 1.00 56.25 184 GLY A C 1
ATOM 1439 O O . GLY A 1 184 ? 6.381 -14.386 -8.088 1.00 56.25 184 GLY A O 1
ATOM 1440 N N . PRO A 1 185 ? 7.105 -16.193 -6.978 1.00 53.66 185 PRO A N 1
ATOM 1441 C CA . PRO A 1 185 ? 7.580 -15.448 -5.809 1.00 53.66 185 PRO A CA 1
ATOM 1442 C C . PRO A 1 185 ? 8.555 -14.302 -6.110 1.00 53.66 185 PRO A C 1
ATOM 1444 O O . PRO A 1 185 ? 8.641 -13.362 -5.318 1.00 53.66 185 PRO A O 1
ATOM 1447 N N . SER A 1 186 ? 9.288 -14.376 -7.226 1.00 56.66 186 SER A N 1
ATOM 1448 C CA . SER A 1 186 ? 10.236 -13.341 -7.652 1.00 56.66 186 SER A CA 1
ATOM 1449 C C . SER A 1 186 ? 9.545 -12.026 -8.021 1.00 56.66 186 SER A C 1
ATOM 1451 O O . SER A 1 186 ? 10.087 -10.973 -7.703 1.00 56.66 186 SER A O 1
ATOM 1453 N N . ALA A 1 187 ? 8.324 -12.075 -8.572 1.00 58.66 187 ALA A N 1
ATOM 1454 C CA . ALA A 1 187 ? 7.510 -10.891 -8.859 1.00 58.66 187 ALA A CA 1
ATOM 1455 C C . ALA A 1 187 ? 7.330 -10.013 -7.623 1.00 58.66 187 ALA A C 1
ATOM 1457 O O . ALA A 1 187 ? 7.568 -8.814 -7.671 1.00 58.66 187 ALA A O 1
ATOM 1458 N N . TRP A 1 188 ? 6.984 -10.638 -6.503 1.00 52.88 188 TRP A N 1
ATOM 1459 C CA . TRP A 1 188 ? 6.744 -9.960 -5.235 1.00 52.88 188 TRP A CA 1
ATOM 1460 C C . TRP A 1 188 ? 8.035 -9.576 -4.511 1.00 52.88 188 TRP A C 1
ATOM 1462 O O . TRP A 1 188 ? 8.038 -8.662 -3.699 1.00 52.88 188 TRP A O 1
ATOM 1472 N N . ARG A 1 189 ? 9.145 -10.306 -4.717 1.00 58.84 189 ARG A N 1
ATOM 1473 C CA . ARG A 1 189 ? 10.427 -9.967 -4.060 1.00 58.84 189 ARG A CA 1
ATOM 1474 C C . ARG A 1 189 ? 11.028 -8.676 -4.613 1.00 58.84 189 ARG A C 1
ATOM 1476 O O . ARG A 1 189 ? 11.663 -7.954 -3.857 1.00 58.84 189 ARG A O 1
ATOM 1483 N N . ALA A 1 190 ? 10.805 -8.390 -5.892 1.00 70.38 190 ALA A N 1
ATOM 1484 C CA . ALA A 1 190 ? 11.307 -7.178 -6.524 1.00 70.38 190 ALA A CA 1
ATOM 1485 C C . ALA A 1 190 ? 10.659 -5.893 -5.981 1.00 70.38 190 ALA A C 1
ATOM 1487 O O . ALA A 1 190 ? 11.260 -4.830 -6.076 1.00 70.38 190 ALA A O 1
ATOM 1488 N N . GLU A 1 191 ? 9.461 -5.973 -5.396 1.00 70.00 191 GLU A N 1
ATOM 1489 C CA . GLU A 1 191 ? 8.709 -4.805 -4.924 1.00 70.00 191 GLU A CA 1
ATOM 1490 C C . GLU A 1 191 ? 9.470 -3.999 -3.863 1.00 70.00 191 GLU A C 1
ATOM 1492 O O . GLU A 1 191 ? 9.669 -2.799 -4.044 1.00 70.00 191 GLU A O 1
ATOM 1497 N N . SER A 1 192 ? 9.981 -4.651 -2.813 1.00 61.25 192 SER A N 1
ATOM 1498 C CA . SER A 1 192 ? 10.765 -3.981 -1.763 1.00 61.25 192 SER A CA 1
ATOM 1499 C C . SER A 1 192 ? 12.026 -3.320 -2.317 1.00 61.25 192 SER A C 1
ATOM 1501 O O . SER A 1 192 ? 12.349 -2.195 -1.951 1.00 61.25 192 SER A O 1
ATOM 1503 N N . TRP A 1 193 ? 12.696 -3.973 -3.269 1.00 78.06 193 TRP A N 1
ATOM 1504 C CA . TRP A 1 193 ? 13.860 -3.388 -3.932 1.00 78.06 193 TRP A CA 1
ATOM 1505 C C . TRP A 1 193 ? 13.478 -2.118 -4.700 1.00 78.06 193 TRP A C 1
ATOM 1507 O O . TRP A 1 193 ? 14.149 -1.096 -4.593 1.00 78.06 193 TRP A O 1
ATOM 1517 N N . TRP A 1 194 ? 12.360 -2.134 -5.430 1.00 83.06 194 TRP A N 1
ATOM 1518 C CA . TRP A 1 194 ? 11.888 -0.956 -6.161 1.00 83.06 194 TRP A CA 1
ATOM 1519 C C . TRP A 1 194 ? 11.414 0.187 -5.249 1.00 83.06 194 TRP A C 1
ATOM 1521 O O . TRP A 1 194 ? 11.516 1.347 -5.657 1.00 83.06 194 TRP A O 1
ATOM 1531 N N . ILE A 1 195 ? 10.963 -0.112 -4.027 1.00 74.81 195 ILE A N 1
ATOM 1532 C CA . ILE A 1 195 ? 10.657 0.883 -2.985 1.00 74.81 195 ILE A CA 1
ATOM 1533 C C . ILE A 1 195 ? 11.936 1.577 -2.505 1.00 74.81 195 ILE A C 1
ATOM 1535 O O . ILE A 1 195 ? 11.996 2.810 -2.515 1.00 74.81 195 ILE A O 1
ATOM 1539 N N . ASP A 1 196 ? 12.981 0.818 -2.171 1.00 72.31 196 ASP A N 1
ATOM 1540 C CA . ASP A 1 196 ? 14.279 1.384 -1.773 1.00 72.31 196 ASP A CA 1
ATOM 1541 C C . ASP A 1 196 ? 14.843 2.276 -2.890 1.00 72.31 196 ASP A C 1
ATOM 1543 O O . ASP A 1 196 ? 15.283 3.407 -2.667 1.00 72.31 196 ASP A O 1
ATOM 1547 N N . GLN A 1 197 ? 14.697 1.819 -4.135 1.00 84.31 197 GLN A N 1
ATOM 1548 C CA . GLN A 1 197 ? 15.083 2.573 -5.324 1.00 84.31 197 GLN A CA 1
ATOM 1549 C C . GLN A 1 197 ? 14.258 3.828 -5.598 1.00 84.31 197 GLN A C 1
ATOM 1551 O O . GLN A 1 197 ? 14.678 4.696 -6.370 1.00 84.31 197 GLN A O 1
ATOM 1556 N N . ALA A 1 198 ? 13.069 3.945 -5.022 1.00 79.12 198 ALA A N 1
ATOM 1557 C CA . ALA A 1 198 ? 12.286 5.168 -5.081 1.00 79.12 198 ALA A CA 1
ATOM 1558 C C . ALA A 1 198 ? 12.789 6.196 -4.066 1.00 79.12 198 ALA A C 1
ATOM 1560 O O . ALA A 1 198 ? 13.026 7.344 -4.441 1.00 79.12 198 ALA A O 1
ATOM 1561 N N . ALA A 1 199 ? 13.082 5.772 -2.838 1.00 74.31 199 ALA A N 1
ATOM 1562 C CA . ALA A 1 199 ? 13.657 6.661 -1.834 1.00 74.31 199 ALA A CA 1
ATOM 1563 C C . ALA A 1 199 ? 15.054 7.175 -2.206 1.00 74.31 199 ALA A C 1
ATOM 1565 O O . ALA A 1 199 ? 15.334 8.361 -2.030 1.00 74.31 199 ALA A O 1
ATOM 1566 N N . GLU A 1 200 ? 15.919 6.333 -2.781 1.00 78.81 200 GLU A N 1
ATOM 1567 C CA . GLU A 1 200 ? 17.231 6.772 -3.284 1.00 78.81 200 GLU A CA 1
ATOM 1568 C C . GLU A 1 200 ? 17.113 7.807 -4.411 1.00 78.81 200 GLU A C 1
ATOM 1570 O O . GLU A 1 200 ? 17.941 8.713 -4.527 1.00 78.81 200 GLU A O 1
ATOM 1575 N N . ALA A 1 201 ? 16.093 7.686 -5.261 1.00 86.38 201 ALA A N 1
ATOM 1576 C CA . ALA A 1 201 ? 15.846 8.636 -6.337 1.00 86.38 201 ALA A CA 1
ATOM 1577 C C . ALA A 1 201 ? 15.346 9.988 -5.808 1.00 86.38 201 ALA A C 1
ATOM 1579 O O . ALA A 1 201 ? 15.845 11.034 -6.231 1.00 86.38 201 ALA A O 1
ATOM 1580 N N . VAL A 1 202 ? 14.434 9.983 -4.833 1.00 77.00 202 VAL A N 1
ATOM 1581 C CA . VAL A 1 202 ? 13.975 11.219 -4.182 1.00 77.00 202 VAL A CA 1
ATOM 1582 C C . VAL A 1 202 ? 15.066 11.889 -3.373 1.00 77.00 202 VAL A C 1
ATOM 1584 O O . VAL A 1 202 ? 15.190 13.110 -3.436 1.00 77.00 202 VAL A O 1
ATOM 1587 N N . ALA A 1 203 ? 15.908 11.127 -2.673 1.00 79.06 203 ALA A N 1
ATOM 1588 C CA . ALA A 1 203 ? 17.059 11.686 -1.968 1.00 79.06 203 ALA A CA 1
ATOM 1589 C C . ALA A 1 203 ? 18.011 12.444 -2.915 1.00 79.06 203 ALA A C 1
ATOM 1591 O O . ALA A 1 203 ? 18.721 13.352 -2.485 1.00 79.06 203 ALA A O 1
ATOM 1592 N N . ARG A 1 204 ? 17.998 12.098 -4.209 1.00 87.12 204 ARG A N 1
ATOM 1593 C CA . ARG A 1 204 ? 18.744 12.770 -5.282 1.00 87.12 204 ARG A CA 1
ATOM 1594 C C . ARG A 1 204 ? 17.927 13.822 -6.042 1.00 87.12 204 ARG A C 1
ATOM 1596 O O . ARG A 1 204 ? 18.446 14.423 -6.977 1.00 87.12 204 ARG A O 1
ATOM 1603 N N . GLY A 1 205 ? 16.680 14.066 -5.644 1.00 89.00 205 GLY A N 1
ATOM 1604 C CA . GLY A 1 205 ? 15.806 15.086 -6.225 1.00 89.00 205 GLY A CA 1
ATOM 1605 C C . GLY A 1 205 ? 15.252 14.738 -7.607 1.00 89.00 205 GLY A C 1
ATOM 1606 O O . GLY A 1 205 ? 14.930 15.645 -8.373 1.00 89.00 205 GLY A O 1
ATOM 1607 N N . LEU A 1 206 ? 15.163 13.453 -7.959 1.00 93.88 206 LEU A N 1
ATOM 1608 C CA . LEU A 1 206 ? 14.623 13.038 -9.254 1.00 93.88 206 LEU A CA 1
ATOM 1609 C C . LEU A 1 206 ? 13.096 13.171 -9.301 1.00 93.88 206 LEU A C 1
ATOM 1611 O O . LEU A 1 206 ? 12.414 13.019 -8.287 1.00 93.88 206 LEU A O 1
ATOM 1615 N N . THR A 1 207 ? 12.544 13.396 -10.495 1.00 94.88 207 THR A N 1
ATOM 1616 C CA . THR A 1 207 ? 11.103 13.210 -10.739 1.00 94.88 207 THR A CA 1
ATOM 1617 C C . THR A 1 207 ? 10.780 11.713 -10.836 1.00 94.88 207 THR A C 1
ATOM 1619 O O . THR A 1 207 ? 11.683 10.927 -11.147 1.00 94.88 207 THR A O 1
ATOM 1622 N N . PRO A 1 208 ? 9.525 11.285 -10.606 1.00 93.62 208 PRO A N 1
ATOM 1623 C CA . PRO A 1 208 ? 9.114 9.893 -10.794 1.00 93.62 208 PRO A CA 1
ATOM 1624 C C . PRO A 1 208 ? 9.581 9.270 -12.120 1.00 93.62 208 PRO A C 1
ATOM 1626 O O . PRO A 1 208 ? 10.143 8.171 -12.136 1.00 93.62 208 PRO A O 1
ATOM 1629 N N . VAL A 1 209 ? 9.380 9.976 -13.235 1.00 96.38 209 VAL A N 1
ATOM 1630 C CA . VAL A 1 209 ? 9.763 9.512 -14.576 1.00 96.38 209 VAL A CA 1
ATOM 1631 C C . VAL A 1 209 ? 11.277 9.569 -14.765 1.00 96.38 209 VAL A C 1
ATOM 1633 O O . VAL A 1 209 ? 11.854 8.651 -15.348 1.00 96.38 209 VAL A O 1
ATOM 1636 N N . GLY A 1 210 ? 11.949 10.596 -14.235 1.00 96.50 210 GLY A N 1
ATOM 1637 C CA . GLY A 1 210 ? 13.412 10.674 -14.236 1.00 96.50 210 GLY A CA 1
ATOM 1638 C C . GLY A 1 210 ? 14.054 9.481 -13.521 1.00 96.50 210 GLY A C 1
ATOM 1639 O O . GLY A 1 210 ? 14.973 8.862 -14.054 1.00 96.50 210 GLY A O 1
ATOM 1640 N N . ALA A 1 211 ? 13.507 9.101 -12.364 1.00 95.12 211 ALA A N 1
ATOM 1641 C CA . ALA A 1 211 ? 13.936 7.944 -11.585 1.00 95.12 211 ALA A CA 1
ATOM 1642 C C . ALA A 1 211 ? 13.729 6.611 -12.322 1.00 95.12 211 ALA A C 1
ATOM 1644 O O . ALA A 1 211 ? 14.568 5.715 -12.235 1.00 95.12 211 ALA A O 1
ATOM 1645 N N . LEU A 1 212 ? 12.617 6.471 -13.053 1.00 95.56 212 LEU A N 1
ATOM 1646 C CA . LEU A 1 212 ? 12.362 5.308 -13.905 1.00 95.56 212 LEU A CA 1
ATOM 1647 C C . LEU A 1 212 ? 13.389 5.229 -15.041 1.00 95.56 212 LEU A C 1
ATOM 1649 O O . LEU A 1 212 ? 13.999 4.178 -15.247 1.00 95.56 212 LEU A O 1
ATOM 1653 N N . ARG A 1 213 ? 13.599 6.337 -15.760 1.00 96.25 213 ARG A N 1
ATOM 1654 C CA . ARG A 1 213 ? 14.464 6.386 -16.947 1.00 96.25 213 ARG A CA 1
ATOM 1655 C C . ARG A 1 213 ? 15.932 6.150 -16.636 1.00 96.25 213 ARG A C 1
ATOM 1657 O O . ARG A 1 213 ? 16.614 5.508 -17.426 1.00 96.25 213 ARG A O 1
ATOM 1664 N N . GLU A 1 214 ? 16.408 6.601 -15.480 1.00 95.38 214 GLU A N 1
ATOM 1665 C CA . GLU A 1 214 ? 17.789 6.362 -15.053 1.00 95.38 214 GLU A CA 1
ATOM 1666 C C . GLU A 1 214 ? 18.122 4.867 -14.931 1.00 95.38 214 GLU A C 1
ATOM 1668 O O . GLU A 1 214 ? 19.264 4.465 -15.144 1.00 95.38 214 GLU A O 1
ATOM 1673 N N . ARG A 1 215 ? 17.129 4.021 -14.633 1.00 94.56 215 ARG A N 1
ATOM 1674 C CA . ARG A 1 215 ? 17.344 2.578 -14.470 1.00 94.56 215 ARG A CA 1
ATOM 1675 C C . ARG A 1 215 ? 17.245 1.778 -15.765 1.00 94.56 215 ARG A C 1
ATOM 1677 O O . ARG A 1 215 ? 17.504 0.574 -15.752 1.00 94.56 215 ARG A O 1
ATOM 1684 N N . ILE A 1 216 ? 16.918 2.423 -16.883 1.00 96.12 216 ILE A N 1
ATOM 1685 C CA . ILE A 1 216 ? 16.866 1.781 -18.199 1.00 96.12 216 ILE A CA 1
ATOM 1686 C C . ILE A 1 216 ? 18.279 1.380 -18.637 1.00 96.12 216 ILE A C 1
ATOM 1688 O O . ILE A 1 216 ? 19.191 2.200 -18.672 1.00 96.12 216 ILE A O 1
ATOM 1692 N N . GLY A 1 217 ? 18.459 0.108 -18.999 1.00 92.31 217 GLY A N 1
ATOM 1693 C CA . GLY A 1 217 ? 19.733 -0.423 -19.491 1.00 92.31 217 GLY A CA 1
ATOM 1694 C C . GLY A 1 217 ? 20.792 -0.673 -18.413 1.00 92.31 217 GLY A C 1
ATOM 1695 O O . GLY A 1 217 ? 21.910 -1.060 -18.752 1.00 92.31 217 GLY A O 1
ATOM 1696 N N . MET A 1 218 ? 20.465 -0.485 -17.130 1.00 93.06 218 MET A N 1
ATOM 1697 C CA . MET A 1 218 ? 21.353 -0.891 -16.040 1.00 93.06 218 MET A CA 1
ATOM 1698 C C . MET A 1 218 ? 21.466 -2.427 -15.958 1.00 93.06 218 MET A C 1
ATOM 1700 O O . MET A 1 218 ? 20.545 -3.133 -16.383 1.00 93.06 218 MET A O 1
ATOM 1704 N N . PRO A 1 219 ? 22.574 -2.963 -15.407 1.00 91.62 219 PRO A N 1
ATOM 1705 C CA . PRO A 1 219 ? 22.722 -4.399 -15.179 1.00 91.62 219 PRO A CA 1
ATOM 1706 C C . PRO A 1 219 ? 21.570 -4.989 -14.358 1.00 91.62 219 PRO A C 1
ATOM 1708 O O . PRO A 1 219 ? 20.993 -4.310 -13.510 1.00 91.62 219 PRO A O 1
ATOM 1711 N N . GLU A 1 220 ? 21.269 -6.267 -14.593 1.00 89.00 220 GLU A N 1
ATOM 1712 C CA . GLU A 1 220 ? 20.256 -6.997 -13.826 1.00 89.00 220 GLU A CA 1
ATOM 1713 C C . GLU A 1 220 ? 20.630 -7.086 -12.350 1.00 89.00 220 GLU A C 1
ATOM 1715 O O . GLU A 1 220 ? 21.684 -7.618 -12.001 1.00 89.00 220 GLU A O 1
ATOM 1720 N N . ASP A 1 221 ? 19.737 -6.600 -11.489 1.00 91.38 221 ASP A N 1
ATOM 1721 C CA . ASP A 1 221 ? 19.796 -6.877 -10.062 1.00 91.38 221 ASP A CA 1
ATOM 1722 C C . ASP A 1 221 ? 19.147 -8.248 -9.777 1.00 91.38 221 ASP A C 1
ATOM 1724 O O . ASP A 1 221 ? 18.062 -8.533 -10.295 1.00 91.38 221 ASP A O 1
ATOM 1728 N N . PRO A 1 222 ? 19.759 -9.112 -8.948 1.00 72.06 222 PRO A N 1
ATOM 1729 C CA . PRO A 1 222 ? 19.233 -10.451 -8.665 1.00 72.06 222 PRO A CA 1
ATOM 1730 C C . PRO A 1 222 ? 17.867 -10.459 -7.952 1.00 72.06 222 PRO A C 1
ATOM 1732 O O . PRO A 1 222 ? 17.204 -11.498 -7.917 1.00 72.06 222 PRO A O 1
ATOM 1735 N N . VAL A 1 223 ? 17.450 -9.335 -7.362 1.00 73.81 223 VAL A N 1
ATOM 1736 C CA . VAL A 1 223 ? 16.170 -9.157 -6.666 1.00 73.81 223 VAL A CA 1
ATOM 1737 C C . VAL A 1 223 ? 15.241 -8.235 -7.453 1.00 73.81 223 VAL A C 1
ATOM 1739 O O . VAL A 1 223 ? 14.081 -8.584 -7.654 1.00 73.81 223 VAL A O 1
ATOM 1742 N N . GLY A 1 224 ? 15.738 -7.076 -7.885 1.00 72.88 224 GLY A N 1
ATOM 1743 C CA . GLY A 1 224 ? 14.968 -6.038 -8.575 1.00 72.88 224 GLY A CA 1
ATOM 1744 C C . GLY A 1 224 ? 14.775 -6.266 -10.073 1.00 72.88 224 GLY A C 1
ATOM 1745 O O . GLY A 1 224 ? 13.860 -5.695 -10.668 1.00 72.88 224 GLY A O 1
ATOM 1746 N N . GLY A 1 225 ? 15.607 -7.111 -10.682 1.00 92.19 225 GLY A N 1
ATOM 1747 C CA . GLY A 1 225 ? 15.643 -7.323 -12.121 1.00 92.19 225 GLY A CA 1
ATOM 1748 C C . GLY A 1 225 ? 16.244 -6.150 -12.889 1.00 92.19 225 GLY A C 1
ATOM 1749 O O . GLY A 1 225 ? 17.057 -5.385 -12.369 1.00 92.19 225 GLY A O 1
ATOM 1750 N N . ARG A 1 226 ? 15.856 -6.026 -14.159 1.00 94.81 226 ARG A N 1
ATOM 1751 C CA . ARG A 1 226 ? 16.269 -4.937 -15.053 1.00 94.81 226 ARG A CA 1
ATOM 1752 C C . ARG A 1 226 ? 15.127 -4.399 -15.899 1.00 94.81 226 ARG A C 1
ATOM 1754 O O . ARG A 1 226 ? 14.141 -5.094 -16.151 1.00 94.81 226 ARG A O 1
ATOM 1761 N N . LEU A 1 227 ? 15.341 -3.184 -16.392 1.00 96.44 227 LEU A N 1
ATOM 1762 C CA . LEU A 1 227 ? 14.597 -2.570 -17.486 1.00 96.44 227 LEU A CA 1
ATOM 1763 C C . LEU A 1 227 ? 15.468 -2.658 -18.745 1.00 96.44 227 LEU A C 1
ATOM 1765 O O . LEU A 1 227 ? 16.541 -2.051 -18.786 1.00 96.44 227 LEU A O 1
ATOM 1769 N N . ASP A 1 228 ? 15.041 -3.403 -19.764 1.00 93.31 228 ASP A N 1
ATOM 1770 C CA . ASP A 1 228 ? 15.826 -3.522 -20.998 1.00 93.31 228 ASP A CA 1
ATOM 1771 C C . ASP A 1 228 ? 15.782 -2.203 -21.772 1.00 93.31 228 ASP A C 1
ATOM 1773 O O . ASP A 1 228 ? 14.717 -1.607 -21.914 1.00 93.31 228 ASP A O 1
ATOM 1777 N N . SER A 1 229 ? 16.915 -1.742 -22.309 1.00 91.75 229 SER A N 1
ATOM 1778 C CA . SER A 1 229 ? 16.973 -0.512 -23.119 1.00 91.75 229 SER A CA 1
ATOM 1779 C C . SER A 1 229 ? 16.218 -0.623 -24.443 1.00 91.75 229 SER A C 1
ATOM 1781 O O . SER A 1 229 ? 15.827 0.394 -25.006 1.00 91.75 229 SER A O 1
ATOM 1783 N N . SER A 1 230 ? 15.991 -1.849 -24.916 1.00 90.12 230 SER A N 1
ATOM 1784 C CA . SER A 1 230 ? 15.253 -2.145 -26.141 1.00 90.12 230 SER A CA 1
ATOM 1785 C C . SER A 1 230 ? 13.736 -2.110 -25.984 1.00 90.12 230 SER A C 1
ATOM 1787 O O . SER A 1 230 ? 13.050 -2.156 -26.998 1.00 90.12 230 SER A O 1
ATOM 1789 N N . ASP A 1 231 ? 13.196 -2.101 -24.759 1.00 90.69 231 ASP A N 1
ATOM 1790 C CA . ASP A 1 231 ? 11.744 -1.981 -24.601 1.00 90.69 231 ASP A CA 1
ATOM 1791 C C . ASP A 1 231 ? 11.277 -0.566 -24.965 1.00 90.69 231 ASP A C 1
ATOM 1793 O O . ASP A 1 231 ? 11.998 0.424 -24.795 1.00 90.69 231 ASP A O 1
ATOM 1797 N N . ASP A 1 232 ? 10.028 -0.455 -25.391 1.00 89.31 232 ASP A N 1
ATOM 1798 C CA . ASP A 1 232 ? 9.377 0.841 -25.511 1.00 89.31 232 ASP A CA 1
ATOM 1799 C C . ASP A 1 232 ? 8.923 1.340 -24.132 1.00 89.31 232 ASP A C 1
ATOM 1801 O O . ASP A 1 232 ? 8.593 0.566 -23.229 1.00 89.31 232 ASP A O 1
ATOM 1805 N N . GLU A 1 233 ? 8.929 2.661 -23.950 1.00 88.44 233 GLU A N 1
ATOM 1806 C CA . GLU A 1 233 ? 8.227 3.289 -22.831 1.00 88.44 233 GLU A CA 1
ATOM 1807 C C . GLU A 1 233 ? 6.744 3.361 -23.205 1.00 88.44 233 GLU A C 1
ATOM 1809 O O . GLU A 1 233 ? 6.379 3.987 -24.199 1.00 88.44 233 GLU A O 1
ATOM 1814 N N . LEU A 1 234 ? 5.901 2.659 -22.449 1.00 95.00 234 LEU A N 1
ATOM 1815 C CA . LEU A 1 234 ? 4.480 2.521 -22.751 1.00 95.00 234 LEU A CA 1
ATOM 1816 C C . LEU A 1 234 ? 3.658 3.434 -21.850 1.00 95.00 234 LEU A C 1
ATOM 1818 O O . LEU A 1 234 ? 4.042 3.727 -20.722 1.00 95.00 234 LEU A O 1
ATOM 1822 N N . ILE A 1 235 ? 2.501 3.854 -22.346 1.00 95.12 235 ILE A N 1
ATOM 1823 C CA . ILE A 1 235 ? 1.570 4.728 -21.638 1.00 95.12 235 ILE A CA 1
ATOM 1824 C C . ILE A 1 235 ? 0.284 3.960 -21.355 1.00 95.12 235 ILE A C 1
ATOM 1826 O O . ILE A 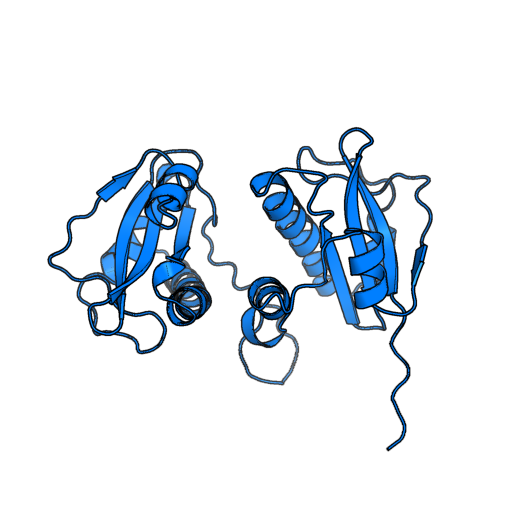1 235 ? -0.189 3.192 -22.196 1.00 95.12 235 ILE A O 1
ATOM 1830 N N . ILE A 1 236 ? -0.294 4.169 -20.175 1.00 94.31 236 ILE A N 1
ATOM 1831 C CA . ILE A 1 236 ? -1.602 3.626 -19.827 1.00 94.31 236 ILE A CA 1
ATOM 1832 C C . ILE A 1 236 ? -2.400 4.594 -18.962 1.00 94.31 236 ILE A C 1
ATOM 1834 O O . ILE A 1 236 ? -1.839 5.335 -18.160 1.00 94.31 236 ILE A O 1
ATOM 1838 N N . ALA A 1 237 ? -3.723 4.575 -19.129 1.00 85.50 237 ALA A N 1
ATOM 1839 C CA . ALA A 1 237 ? -4.629 5.560 -18.547 1.00 85.50 237 ALA A CA 1
ATOM 1840 C C . ALA A 1 237 ? -4.626 5.592 -17.012 1.00 85.50 237 ALA A C 1
ATOM 1842 O O . ALA A 1 237 ? -4.956 6.629 -16.445 1.00 85.50 237 ALA A O 1
ATOM 1843 N N . SER A 1 238 ? -4.284 4.482 -16.343 1.00 77.69 238 SER A N 1
ATOM 1844 C CA . SER A 1 238 ? -4.216 4.416 -14.882 1.00 77.69 238 SER A CA 1
ATOM 1845 C C . SER A 1 238 ? -3.416 3.215 -14.362 1.00 77.69 238 SER A C 1
ATOM 1847 O O . SER A 1 238 ? -3.224 2.208 -15.051 1.00 77.69 238 SER A O 1
ATOM 1849 N N . THR A 1 239 ? -3.033 3.263 -13.081 1.00 75.62 239 THR A N 1
ATOM 1850 C CA . THR A 1 239 ? -2.451 2.102 -12.370 1.00 75.62 239 THR A CA 1
ATOM 1851 C C . THR A 1 239 ? -3.421 0.916 -12.263 1.00 75.62 239 THR A C 1
ATOM 1853 O O . THR A 1 239 ? -2.994 -0.239 -12.207 1.00 75.62 239 THR A O 1
ATOM 1856 N N . ARG A 1 240 ? -4.740 1.164 -12.291 1.00 77.44 240 ARG A N 1
ATOM 1857 C CA . ARG A 1 240 ? -5.770 0.113 -12.313 1.00 77.44 240 ARG A CA 1
ATOM 1858 C C . ARG A 1 240 ? -5.738 -0.687 -13.613 1.00 77.44 240 ARG A C 1
ATOM 1860 O O . ARG A 1 240 ? -5.906 -1.906 -13.578 1.00 77.44 240 ARG A O 1
ATOM 1867 N N . ASP A 1 241 ? -5.538 -0.021 -14.741 1.00 82.12 241 ASP A N 1
ATOM 1868 C CA . ASP A 1 241 ? -5.462 -0.681 -16.045 1.00 82.12 241 ASP A CA 1
ATOM 1869 C C . ASP A 1 241 ? -4.135 -1.433 -16.192 1.00 82.12 241 ASP A C 1
ATOM 1871 O O . ASP A 1 241 ? -4.115 -2.569 -16.667 1.00 82.12 241 ASP A O 1
ATOM 1875 N N . LEU A 1 242 ? -3.039 -0.879 -15.658 1.00 87.94 242 LEU A N 1
ATOM 1876 C CA . LEU A 1 242 ? -1.754 -1.584 -15.595 1.00 87.94 242 LEU A CA 1
ATOM 1877 C C . LEU A 1 242 ? -1.854 -2.891 -14.797 1.00 87.94 242 LEU A C 1
ATOM 1879 O O . LEU A 1 242 ? -1.303 -3.916 -15.197 1.00 87.94 242 LEU A O 1
ATOM 1883 N N . ARG A 1 243 ? -2.615 -2.890 -13.698 1.00 79.62 243 ARG A N 1
ATOM 1884 C CA . ARG A 1 243 ? -2.866 -4.099 -12.905 1.00 79.62 243 ARG A CA 1
ATOM 1885 C C . ARG A 1 243 ? -3.607 -5.181 -13.688 1.00 79.62 243 ARG A C 1
ATOM 1887 O O . ARG A 1 243 ? -3.333 -6.358 -13.472 1.00 79.62 243 ARG A O 1
ATOM 1894 N N . GLN A 1 244 ? -4.504 -4.811 -14.601 1.00 81.69 244 GLN A N 1
ATOM 1895 C CA . GLN A 1 244 ? -5.177 -5.775 -15.480 1.00 81.69 244 GLN A CA 1
ATOM 1896 C C . GLN A 1 244 ? -4.191 -6.406 -16.473 1.00 81.69 244 GLN A C 1
ATOM 1898 O O . GLN A 1 244 ? -4.254 -7.607 -16.712 1.00 81.69 244 GLN A O 1
ATOM 1903 N N . ILE A 1 245 ? -3.215 -5.639 -16.977 1.00 87.56 245 ILE A N 1
ATOM 1904 C CA . ILE A 1 245 ? -2.119 -6.181 -17.802 1.00 87.56 245 ILE A CA 1
ATOM 1905 C C . ILE A 1 245 ? -1.236 -7.135 -16.985 1.00 87.56 245 ILE A C 1
ATOM 1907 O O . ILE A 1 245 ? -0.829 -8.193 -17.469 1.00 87.56 245 ILE A O 1
ATOM 1911 N N . ALA A 1 246 ? -0.938 -6.780 -15.733 1.00 79.81 246 ALA A N 1
ATOM 1912 C CA . ALA A 1 246 ? -0.126 -7.606 -14.844 1.00 79.81 246 ALA A CA 1
ATOM 1913 C C . ALA A 1 246 ? -0.835 -8.890 -14.385 1.00 79.81 246 ALA A C 1
ATOM 1915 O O . ALA A 1 246 ? -0.170 -9.868 -14.034 1.00 79.81 246 ALA A O 1
ATOM 1916 N N . ARG A 1 247 ? -2.170 -8.903 -14.408 1.00 81.25 247 ARG A N 1
ATOM 1917 C CA . ARG A 1 247 ? -3.022 -10.011 -13.961 1.00 81.25 247 ARG A CA 1
ATOM 1918 C C . ARG A 1 247 ? -4.005 -10.390 -15.073 1.00 81.25 247 ARG A C 1
ATOM 1920 O O . ARG A 1 247 ? -5.202 -10.140 -14.922 1.00 81.25 247 ARG A O 1
ATOM 1927 N N . PRO A 1 248 ? -3.507 -10.944 -16.195 1.00 63.44 248 PRO A N 1
ATOM 1928 C CA . PRO A 1 248 ? -4.390 -11.424 -17.246 1.00 63.44 248 PRO A CA 1
ATOM 1929 C C . PRO A 1 248 ? -5.295 -12.546 -16.695 1.00 63.44 248 PRO A C 1
ATOM 1931 O O . PRO A 1 248 ? -4.893 -13.211 -15.735 1.00 63.44 248 PRO A O 1
ATOM 1934 N N . PRO A 1 249 ? -6.504 -12.715 -17.261 1.00 54.12 249 PRO A N 1
ATOM 1935 C CA . PRO A 1 249 ? -7.493 -13.693 -16.806 1.00 54.12 249 PRO A CA 1
ATOM 1936 C C . PRO A 1 249 ? -7.007 -15.146 -16.879 1.00 54.12 249 PRO A C 1
ATOM 1938 O O . PRO A 1 249 ? -6.125 -15.446 -17.719 1.00 54.12 249 PRO A O 1
#

Radius of gyration: 19.63 Å; chains: 1; bounding box: 44×40×54 Å